Protein AF-0000000075644377 (afdb_homodimer)

Foldseek 3Di:
DPDDDPVNVVVVVVVV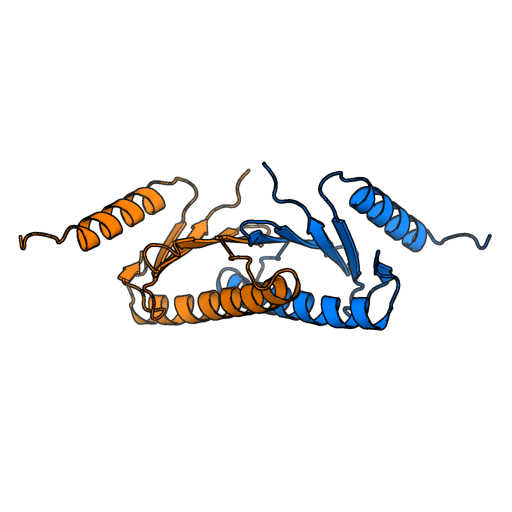VQVPPPFFDWKFKAALVLQTPDIPDPDRVVNSVVSVVVVVVVVVVLVVVCVVPVVDDDAKDWDDDPFKIWIWGADVVRSMIMITIGGDDD/DPDDDPVNVVVVVVVVVQVPPPFFDWKFKAALVLQTPDIPDPDRVVNSVVSVVVVVVVVVVLVVVCVVPVVDDDAKDWDDDPFKIWIWGADVVRSMIMITIGGDDD

Radius of gyration: 18.96 Å; Cα contacts (8 Å, |Δi|>4): 376; chains: 2; bounding box: 38×72×38 Å

Sequence (212 aa):
MEPRTYFQRYLDDCFEKICATKLVKEATILNRFGVPVRSTFSEESISVQNSGLYESLLDKARVILHRLDPDDEVLIVRVKTINNEAVIATDPENQLVFITVQQPEPMEPRTYFQRYLDDCFEKICATKLVKEATILNRFGVPVRSTFSEESISVQNSGLYESLLDKARVILHRLDPDDEVLIVRVKTINNEAVIATDPENQLVFITVQQPEP

pLDDT: mean 94.03, std 7.03, range [54.12, 98.62]

Organism: Culex quinquefasciatus (NCBI:txid7176)

Secondary structure (DSSP, 8-state):
-----HHHHHHHHHHHHHHHSTTEEEEEEE-TTS-EEEES-S-HHHHHHHHHHHHHHHHHHHHHHHHH-TT--EEEEEEEESS-EEEEEEETTTTEEEEEEEPPP-/-----HHHHHHHHHHHHHHHSTTEEEEEEE-TTS-EEEES-S-HHHHHHHHHHHHHHHHHHHHHHHHH-TT--EEEEEEEESS-EEEEEEETTTTEEEEEEEPPP-

Structure (mmCIF, N/CA/C/O backbone):
data_AF-0000000075644377-model_v1
#
loop_
_entity.id
_entity.type
_entity.pdbx_description
1 polymer 'Roadblock/LAMTOR2 domain-containing protein'
#
loop_
_atom_site.group_PDB
_atom_site.id
_atom_site.type_symbol
_atom_site.label_atom_id
_atom_site.label_alt_id
_atom_site.label_comp_id
_atom_site.label_asym_id
_atom_site.label_entity_id
_atom_site.label_seq_id
_atom_site.pdbx_PDB_ins_code
_atom_site.Cartn_x
_atom_site.Cartn_y
_atom_site.Cartn_z
_atom_site.occupancy
_atom_site.B_iso_or_equiv
_atom_site.auth_seq_id
_atom_site.auth_comp_id
_atom_site.auth_asym_id
_atom_site.auth_atom_id
_atom_site.pdbx_PDB_model_num
ATOM 1 N N . MET A 1 1 ? -0.181 -35.656 -20.359 1 54.41 1 MET A N 1
ATOM 2 C CA . MET A 1 1 ? -0.47 -34.312 -19.891 1 54.41 1 MET A CA 1
ATOM 3 C C . MET A 1 1 ? -1.881 -34.219 -19.312 1 54.41 1 MET A C 1
ATOM 5 O O . MET A 1 1 ? -2.852 -34.594 -19.984 1 54.41 1 MET A O 1
ATOM 9 N N . GLU A 1 2 ? -2.027 -34.375 -18.109 1 58.34 2 GLU A N 1
ATOM 10 C CA . GLU A 1 2 ? -3.373 -34.375 -17.531 1 58.34 2 GLU A CA 1
ATOM 11 C C . GLU A 1 2 ? -4.141 -33.125 -17.938 1 58.34 2 GLU A C 1
ATOM 13 O O . GLU A 1 2 ? -3.553 -32.062 -18.094 1 58.34 2 GLU A O 1
ATOM 18 N N . PRO A 1 3 ? -5.262 -33.344 -18.391 1 67.69 3 PRO A N 1
ATOM 19 C CA . PRO A 1 3 ? -6.094 -32.219 -18.828 1 67.69 3 PRO A CA 1
ATOM 20 C C . PRO A 1 3 ? -6.227 -31.125 -17.766 1 67.69 3 PRO A C 1
ATOM 22 O O . PRO A 1 3 ? -6.484 -31.422 -16.594 1 67.69 3 PRO A O 1
ATOM 25 N N . ARG A 1 4 ? -5.512 -30.016 -17.938 1 73.62 4 ARG A N 1
ATOM 26 C CA . ARG A 1 4 ? -5.621 -28.906 -16.984 1 73.62 4 ARG A CA 1
ATOM 27 C C . ARG A 1 4 ? -7.07 -28.453 -16.844 1 73.62 4 ARG A C 1
ATOM 29 O O . ARG A 1 4 ? -7.793 -28.344 -17.828 1 73.62 4 ARG A O 1
ATOM 36 N N . THR A 1 5 ? -7.516 -28.422 -15.695 1 89.62 5 THR A N 1
ATOM 37 C CA . THR A 1 5 ? -8.828 -27.828 -15.445 1 89.62 5 THR A CA 1
ATOM 38 C C . THR A 1 5 ? -8.852 -26.359 -15.875 1 89.62 5 THR A C 1
ATOM 40 O O . THR A 1 5 ? -7.801 -25.766 -16.094 1 89.62 5 THR A O 1
ATOM 43 N N . TYR A 1 6 ? -10.031 -25.953 -16.219 1 90.5 6 TYR A N 1
ATOM 44 C CA . TYR A 1 6 ? -10.219 -24.562 -16.594 1 90.5 6 TYR A CA 1
ATOM 45 C C . TYR A 1 6 ? -9.547 -23.625 -15.602 1 90.5 6 TYR A C 1
ATOM 47 O O . TYR A 1 6 ? -8.914 -22.641 -15.992 1 90.5 6 TYR A O 1
ATOM 55 N N . PHE A 1 7 ? -9.586 -23.984 -14.328 1 92.62 7 PHE A N 1
ATOM 56 C CA . PHE A 1 7 ? -9.023 -23.125 -13.281 1 92.62 7 PHE A CA 1
ATOM 57 C C . PHE A 1 7 ? -7.5 -23.156 -13.32 1 92.62 7 PHE A C 1
ATOM 59 O O . PHE A 1 7 ? -6.859 -22.109 -13.188 1 92.62 7 PHE A O 1
ATOM 66 N N . GLN A 1 8 ? -6.902 -24.281 -13.469 1 93.56 8 GLN A N 1
ATOM 67 C CA . GLN A 1 8 ? -5.449 -24.375 -13.586 1 93.56 8 GLN A CA 1
ATOM 68 C C . GLN A 1 8 ? -4.945 -23.578 -14.789 1 93.56 8 GLN A C 1
ATOM 70 O O . GLN A 1 8 ? -3.898 -22.938 -14.711 1 93.56 8 GLN A O 1
ATOM 75 N N . ARG A 1 9 ? -5.703 -23.703 -15.898 1 95 9 ARG A N 1
ATOM 76 C CA . ARG A 1 9 ? -5.332 -22.953 -17.094 1 95 9 ARG A CA 1
ATOM 77 C C . ARG A 1 9 ? -5.414 -21.453 -16.828 1 95 9 ARG A C 1
ATOM 79 O O . ARG A 1 9 ? -4.559 -20.688 -17.281 1 95 9 ARG A O 1
ATOM 86 N N . TYR A 1 10 ? -6.461 -21.062 -16.094 1 95 10 TYR A N 1
ATOM 87 C CA . TYR A 1 10 ? -6.605 -19.656 -15.719 1 95 10 TYR A CA 1
ATOM 88 C C . TYR A 1 10 ? -5.406 -19.188 -14.906 1 95 10 TYR A C 1
ATOM 90 O O . TYR A 1 10 ? -4.828 -18.125 -15.188 1 95 10 TYR A O 1
ATOM 98 N N . LEU A 1 11 ? -5 -19.922 -13.922 1 96.5 11 LEU A N 1
ATOM 99 C CA . LEU A 1 11 ? -3.852 -19.609 -13.078 1 96.5 11 LEU A CA 1
ATOM 100 C C . LEU A 1 11 ? -2.582 -19.469 -13.914 1 96.5 11 LEU A C 1
ATOM 102 O O . LEU A 1 11 ? -1.817 -18.516 -13.734 1 96.5 11 LEU A O 1
ATOM 106 N N . ASP A 1 12 ? -2.436 -20.453 -14.758 1 96.38 12 ASP A N 1
ATOM 107 C CA . ASP A 1 12 ? -1.252 -20.453 -15.609 1 96.38 12 ASP A CA 1
ATOM 108 C C . ASP A 1 12 ? -1.229 -19.219 -16.5 1 96.38 12 ASP A C 1
ATOM 110 O O . ASP A 1 12 ? -0.186 -18.578 -16.672 1 96.38 12 ASP A O 1
ATOM 114 N N . ASP A 1 13 ? -2.365 -18.938 -17.016 1 96.94 13 ASP A N 1
ATOM 115 C CA . ASP A 1 13 ? -2.459 -17.781 -17.891 1 96.94 13 ASP A CA 1
ATOM 116 C C . ASP A 1 13 ? -2.141 -16.5 -17.141 1 96.94 13 ASP A C 1
ATOM 118 O O . ASP A 1 13 ? -1.41 -15.633 -17.641 1 96.94 13 ASP A O 1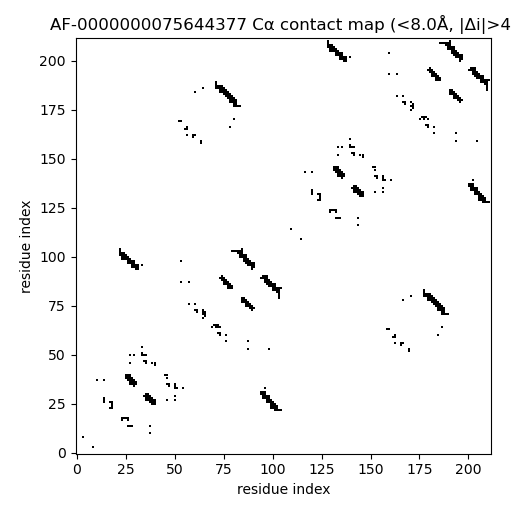
ATOM 122 N N . CYS A 1 14 ? -2.721 -16.328 -15.961 1 97.31 14 CYS A N 1
ATOM 123 C CA . CYS A 1 14 ? -2.447 -15.164 -15.125 1 97.31 14 CYS A CA 1
ATOM 124 C C . CYS A 1 14 ? -0.964 -15.07 -14.797 1 97.31 14 CYS A C 1
ATOM 126 O O . CYS A 1 14 ? -0.356 -14.008 -14.953 1 97.31 14 CYS A O 1
ATOM 128 N N . PHE A 1 15 ? -0.432 -16.156 -14.477 1 98.12 15 PHE A N 1
ATOM 129 C CA . PHE A 1 15 ? 0.964 -16.188 -14.062 1 98.12 15 PHE A CA 1
ATOM 130 C C . PHE A 1 15 ? 1.887 -15.852 -15.227 1 98.12 15 PHE A C 1
ATOM 132 O O . PHE A 1 15 ? 2.846 -15.094 -15.062 1 98.12 15 PHE A O 1
ATOM 139 N N . GLU A 1 16 ? 1.561 -16.406 -16.312 1 97.94 16 GLU A N 1
ATOM 140 C CA . GLU A 1 16 ? 2.361 -16.141 -17.516 1 97.94 16 GLU A CA 1
ATOM 141 C C . GLU A 1 16 ? 2.316 -14.664 -17.891 1 97.94 16 GLU A C 1
ATOM 143 O O . GLU A 1 16 ? 3.344 -14.07 -18.219 1 97.94 16 GLU A O 1
ATOM 148 N N . LYS A 1 17 ? 1.145 -14.141 -17.812 1 97.69 17 LYS A N 1
ATOM 149 C CA . LYS A 1 17 ? 0.974 -12.727 -18.125 1 97.69 17 LYS A CA 1
ATOM 150 C C . LYS A 1 17 ? 1.765 -11.852 -17.172 1 97.69 17 LYS A C 1
ATOM 152 O O . LYS A 1 17 ? 2.43 -10.898 -17.594 1 97.69 17 LYS A O 1
ATOM 157 N N . ILE A 1 18 ? 1.704 -12.109 -15.875 1 97.75 18 ILE A N 1
ATOM 158 C CA . ILE A 1 18 ? 2.414 -11.359 -14.844 1 97.75 18 ILE A CA 1
ATOM 159 C C . ILE A 1 18 ? 3.918 -11.438 -15.086 1 97.75 18 ILE A C 1
ATOM 161 O O . ILE A 1 18 ? 4.613 -10.422 -15.07 1 97.75 18 ILE A O 1
ATOM 165 N N . CYS A 1 19 ? 4.387 -12.625 -15.406 1 97.25 19 CYS A N 1
ATOM 166 C CA . CYS A 1 19 ? 5.816 -12.844 -15.594 1 97.25 19 CYS A CA 1
ATOM 167 C C . CYS A 1 19 ? 6.301 -12.227 -16.891 1 97.25 19 CYS A C 1
ATOM 169 O O . CYS A 1 19 ? 7.484 -11.914 -17.047 1 97.25 19 CYS A O 1
ATOM 171 N N . ALA A 1 20 ? 5.41 -12.016 -17.812 1 97.19 20 ALA A N 1
ATOM 172 C CA . ALA A 1 20 ? 5.777 -11.422 -19.094 1 97.19 20 ALA A CA 1
ATOM 173 C C . ALA A 1 20 ? 5.941 -9.914 -18.984 1 97.19 20 ALA A C 1
ATOM 175 O O . ALA A 1 20 ? 6.527 -9.281 -19.859 1 97.19 20 ALA A O 1
ATOM 176 N N . THR A 1 21 ? 5.406 -9.352 -17.922 1 95.38 21 THR A N 1
ATOM 177 C CA . THR A 1 21 ? 5.535 -7.914 -17.703 1 95.38 21 THR A CA 1
ATOM 178 C C . THR A 1 21 ? 6.98 -7.547 -17.375 1 95.38 21 THR A C 1
ATOM 180 O O . THR A 1 21 ? 7.547 -8.039 -16.391 1 95.38 21 THR A O 1
ATOM 183 N N . LYS A 1 22 ? 7.578 -6.629 -18.141 1 94.44 22 LYS A N 1
ATOM 184 C CA . LYS A 1 22 ? 9.008 -6.359 -18.156 1 94.44 22 LYS A CA 1
ATOM 185 C C . LYS A 1 22 ? 9.5 -5.887 -16.797 1 94.44 22 LYS A C 1
ATOM 187 O O . LYS A 1 22 ? 10.602 -6.246 -16.359 1 94.44 22 LYS A O 1
ATOM 192 N N . LEU A 1 23 ? 8.773 -5.211 -16.094 1 95.94 23 LEU A N 1
ATOM 193 C CA . LEU A 1 23 ? 9.242 -4.602 -14.852 1 95.94 23 LEU A CA 1
ATOM 194 C C . LEU A 1 23 ? 9.164 -5.598 -13.695 1 95.94 23 LEU A C 1
ATOM 196 O O . LEU A 1 23 ? 9.742 -5.363 -12.633 1 95.94 23 LEU A O 1
ATOM 200 N N . VAL A 1 24 ? 8.562 -6.746 -13.922 1 97.56 24 VAL A N 1
ATOM 201 C CA . VAL A 1 24 ? 8.32 -7.684 -12.828 1 97.56 24 VAL A CA 1
ATOM 202 C C . VAL A 1 24 ? 9.555 -8.562 -12.625 1 97.56 24 VAL A C 1
ATOM 204 O O . VAL A 1 24 ? 10.039 -9.188 -13.562 1 97.56 24 VAL A O 1
ATOM 207 N N . LYS A 1 25 ? 10.031 -8.602 -11.438 1 95.88 25 LYS A N 1
ATOM 208 C CA . LYS A 1 25 ? 11.18 -9.414 -11.055 1 95.88 25 LYS A CA 1
ATOM 209 C C . LYS A 1 25 ? 10.75 -10.703 -10.375 1 95.88 25 LYS A C 1
ATOM 211 O O . LYS A 1 25 ? 11.383 -11.75 -10.547 1 95.88 25 LYS A O 1
ATOM 216 N N . GLU A 1 26 ? 9.812 -10.641 -9.516 1 96.38 26 GLU A N 1
ATOM 217 C CA . GLU A 1 26 ? 9.273 -11.758 -8.742 1 96.38 26 GLU A CA 1
ATOM 218 C C . GLU A 1 26 ? 7.75 -11.742 -8.75 1 96.38 26 GLU A C 1
ATOM 220 O O . GLU A 1 26 ? 7.129 -10.68 -8.703 1 96.38 26 GLU A O 1
ATOM 225 N N . ALA A 1 27 ? 7.211 -12.953 -8.781 1 98 27 ALA A N 1
ATOM 226 C CA . ALA A 1 27 ? 5.754 -13.055 -8.797 1 98 27 ALA A CA 1
ATOM 227 C C . ALA A 1 27 ? 5.281 -14.273 -8 1 98 27 ALA A C 1
ATOM 229 O O . ALA A 1 27 ? 5.914 -15.328 -8.031 1 98 27 ALA A O 1
ATOM 230 N N . THR A 1 28 ? 4.211 -14.109 -7.324 1 98.12 28 THR A N 1
ATOM 231 C CA . THR A 1 28 ? 3.545 -15.18 -6.594 1 98.12 28 THR A CA 1
ATOM 232 C C . THR A 1 28 ? 2.027 -15.023 -6.668 1 98.12 28 THR A C 1
ATOM 234 O O . THR A 1 28 ? 1.509 -13.914 -6.574 1 98.12 28 THR A O 1
ATOM 237 N N . ILE A 1 29 ? 1.367 -16.109 -6.887 1 98.56 29 ILE A N 1
ATOM 238 C CA . ILE A 1 29 ? -0.088 -16.125 -6.785 1 98.56 29 ILE A CA 1
ATOM 239 C C . ILE A 1 29 ? -0.505 -16.922 -5.543 1 98.56 29 ILE A C 1
ATOM 241 O O . ILE A 1 29 ? -0.041 -18.031 -5.324 1 98.56 29 ILE A O 1
ATOM 245 N N . LEU A 1 30 ? -1.367 -16.312 -4.758 1 98.31 30 LEU A N 1
ATOM 246 C CA . LEU A 1 30 ? -1.902 -16.953 -3.568 1 98.31 30 LEU A CA 1
ATOM 247 C C . LEU A 1 30 ? -3.355 -17.359 -3.781 1 98.31 30 LEU A C 1
ATOM 249 O O . LEU A 1 30 ? -4.133 -16.625 -4.387 1 98.31 30 LEU A O 1
ATOM 253 N N . ASN A 1 31 ? -3.691 -18.516 -3.143 1 96.75 31 ASN A N 1
ATOM 254 C CA . ASN A 1 31 ? -5.094 -18.906 -3.135 1 96.75 31 ASN A CA 1
ATOM 255 C C . ASN A 1 31 ? -5.848 -18.281 -1.964 1 96.75 31 ASN A C 1
ATOM 257 O O . ASN A 1 31 ? -5.297 -17.453 -1.239 1 96.75 31 ASN A O 1
ATOM 261 N N . ARG A 1 32 ? -7.066 -18.672 -1.865 1 93.25 32 ARG A N 1
ATOM 262 C CA . ARG A 1 32 ? -7.961 -18.078 -0.884 1 93.25 32 ARG A CA 1
ATOM 263 C C . ARG A 1 32 ? -7.453 -18.297 0.536 1 93.25 32 ARG A C 1
ATOM 265 O O . ARG A 1 32 ? -7.855 -17.594 1.465 1 93.25 32 ARG A O 1
ATOM 272 N N . PHE A 1 33 ? -6.57 -19.297 0.681 1 92.81 33 PHE A N 1
ATOM 273 C CA . PHE A 1 33 ? -6.062 -19.625 2.006 1 92.81 33 PHE A CA 1
ATOM 274 C C . PHE A 1 33 ? -4.727 -18.938 2.264 1 92.81 33 PHE A C 1
ATOM 276 O O . PHE A 1 33 ? -4.109 -1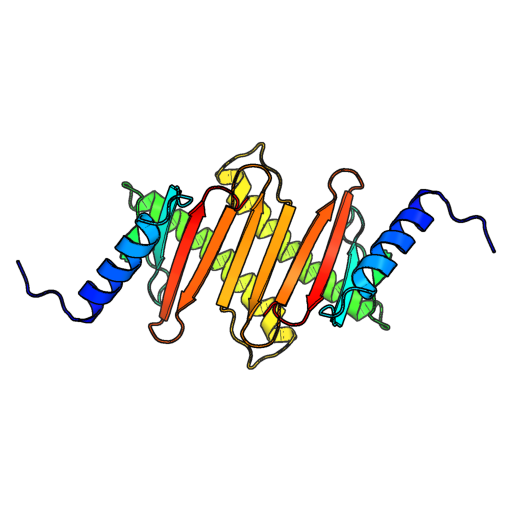9.141 3.312 1 92.81 33 PHE A O 1
ATOM 283 N N . GLY A 1 34 ? -4.273 -18.203 1.291 1 94.62 34 GLY A N 1
ATOM 284 C CA . GLY A 1 34 ? -2.998 -17.516 1.439 1 94.62 34 GLY A CA 1
ATOM 285 C C . GLY A 1 34 ? -1.807 -18.391 1.122 1 94.62 34 GLY A C 1
ATOM 286 O O . GLY A 1 34 ? -0.68 -18.094 1.519 1 94.62 34 GLY A O 1
ATOM 287 N N . VAL A 1 35 ? -2.105 -19.453 0.498 1 96 35 VAL A N 1
ATOM 288 C CA . VAL A 1 35 ? -1.049 -20.391 0.137 1 96 35 VAL A CA 1
ATOM 289 C C . VAL A 1 35 ? -0.587 -20.125 -1.294 1 96 35 VAL A C 1
ATOM 291 O O . VAL A 1 35 ? -1.408 -20 -2.207 1 96 35 VAL A O 1
ATOM 294 N N . PRO A 1 36 ? 0.719 -20.125 -1.517 1 97.44 36 PRO A N 1
ATOM 295 C CA . PRO A 1 36 ? 1.206 -19.938 -2.885 1 97.44 36 PRO A CA 1
ATOM 296 C C . PRO A 1 36 ? 0.836 -21.094 -3.811 1 97.44 36 PRO A C 1
ATOM 298 O O . PRO A 1 36 ? 1.041 -22.266 -3.459 1 97.44 36 PRO A O 1
ATOM 301 N N . VAL A 1 37 ? 0.358 -20.766 -5.004 1 96.88 37 VAL A N 1
ATOM 302 C CA . VAL A 1 37 ? -0.019 -21.781 -5.969 1 96.88 37 VAL A CA 1
ATOM 303 C C . VAL A 1 37 ? 0.84 -21.656 -7.227 1 96.88 37 VAL A C 1
ATOM 305 O O . VAL A 1 37 ? 0.943 -22.594 -8.016 1 96.88 37 VAL A O 1
ATOM 308 N N . ARG A 1 38 ? 1.32 -20.484 -7.449 1 97.06 38 ARG A N 1
ATOM 309 C CA . ARG A 1 38 ? 2.369 -20.188 -8.422 1 97.06 38 ARG A CA 1
ATOM 310 C C . ARG A 1 38 ? 3.41 -19.234 -7.844 1 97.06 38 ARG A C 1
ATOM 312 O O . ARG A 1 38 ? 3.068 -18.328 -7.094 1 97.06 38 ARG A O 1
ATOM 319 N N . SER A 1 39 ? 4.602 -19.453 -8.156 1 97.25 39 SER A N 1
ATOM 320 C CA . SER A 1 39 ? 5.648 -18.562 -7.652 1 97.25 39 SER A CA 1
ATOM 321 C C . SER A 1 39 ? 6.918 -18.672 -8.492 1 97.25 39 SER A C 1
ATOM 323 O O . SER A 1 39 ? 7.215 -19.75 -9.031 1 97.25 39 SER A O 1
ATOM 325 N N . THR A 1 40 ? 7.582 -17.578 -8.562 1 97.12 40 THR A N 1
ATOM 326 C CA . THR A 1 40 ? 8.867 -17.594 -9.25 1 97.12 40 THR A CA 1
ATOM 327 C C . THR A 1 40 ? 9.977 -18.078 -8.32 1 97.12 40 THR A C 1
ATOM 329 O O . THR A 1 40 ? 11.109 -18.281 -8.75 1 97.12 40 THR A O 1
ATOM 332 N N . PHE A 1 41 ? 9.633 -18.203 -7.047 1 94.06 41 PHE A N 1
ATOM 333 C CA . PHE A 1 41 ? 10.633 -18.672 -6.098 1 94.06 41 PHE A CA 1
ATOM 334 C C . PHE A 1 41 ? 10.859 -20.172 -6.25 1 94.06 41 PHE A C 1
ATOM 336 O O . PHE A 1 41 ? 9.906 -20.938 -6.406 1 94.06 41 PHE A O 1
ATOM 343 N N . SER A 1 42 ? 12.094 -20.562 -6.234 1 92.5 42 SER A N 1
ATOM 344 C CA . SER A 1 42 ? 12.438 -21.969 -6.32 1 92.5 42 SER A CA 1
ATOM 345 C C . SER A 1 42 ? 12.172 -22.688 -5.004 1 92.5 42 SER A C 1
ATOM 347 O O . SER A 1 42 ? 11.688 -23.828 -4.992 1 92.5 42 SER A O 1
ATOM 349 N N . GLU A 1 43 ? 12.453 -22 -3.91 1 93.62 43 GLU A N 1
ATOM 350 C CA . GLU A 1 43 ? 12.266 -22.578 -2.584 1 93.62 43 GLU A CA 1
ATOM 351 C C . GLU A 1 43 ? 10.867 -22.266 -2.041 1 93.62 43 GLU A C 1
ATOM 353 O O . GLU A 1 43 ? 10.516 -21.109 -1.831 1 93.62 43 GLU A O 1
ATOM 358 N N . GLU A 1 44 ? 10.188 -23.344 -1.734 1 92.69 44 GLU A N 1
ATOM 359 C CA . GLU A 1 44 ? 8.82 -23.219 -1.244 1 92.69 44 GLU A CA 1
ATOM 360 C C . GLU A 1 44 ? 8.766 -22.453 0.078 1 92.69 44 GLU A C 1
ATOM 362 O O . GLU A 1 44 ? 7.844 -21.688 0.319 1 92.69 44 GLU A O 1
ATOM 367 N N . SER A 1 45 ? 9.711 -22.656 0.853 1 94.25 45 SER A N 1
ATOM 368 C CA . SER A 1 45 ? 9.742 -22.016 2.166 1 94.25 45 SER A CA 1
ATOM 369 C C . SER A 1 45 ? 9.82 -20.5 2.041 1 94.25 45 SER A C 1
ATOM 371 O O . SER A 1 45 ? 9.18 -19.781 2.812 1 94.25 45 SER A O 1
ATOM 373 N N . ILE A 1 46 ? 10.539 -20.016 1.004 1 92.12 46 ILE A N 1
ATOM 374 C CA . ILE A 1 46 ? 10.656 -18.578 0.77 1 92.12 46 ILE A CA 1
ATOM 375 C C . ILE A 1 46 ? 9.328 -18.016 0.262 1 92.12 46 ILE A C 1
ATOM 377 O O . ILE A 1 46 ? 8.875 -16.969 0.724 1 92.12 46 ILE A O 1
ATOM 381 N N . SER A 1 47 ? 8.711 -18.766 -0.595 1 94.75 47 SER A N 1
ATOM 382 C CA . SER A 1 47 ? 7.414 -18.375 -1.138 1 94.75 47 SER A CA 1
ATOM 383 C C . SER A 1 47 ? 6.367 -18.25 -0.037 1 94.75 47 SER A C 1
ATOM 385 O O . SER A 1 47 ? 5.621 -17.266 0.011 1 94.75 47 SER A O 1
ATOM 387 N N . VAL A 1 48 ? 6.406 -19.188 0.918 1 94.88 48 VAL A N 1
ATOM 388 C CA . VAL A 1 48 ? 5.434 -19.219 2.004 1 94.88 48 VAL A CA 1
ATOM 389 C C . VAL A 1 48 ? 5.703 -18.078 2.977 1 94.88 48 VAL A C 1
ATOM 391 O O . VAL A 1 48 ? 4.781 -17.375 3.391 1 94.88 48 VAL A O 1
ATOM 394 N N . GLN A 1 49 ? 6.902 -17.891 3.254 1 93.06 49 GLN A N 1
ATOM 395 C CA . GLN A 1 49 ? 7.273 -16.828 4.184 1 93.06 49 GLN A CA 1
ATOM 396 C C . GLN A 1 49 ? 6.934 -15.461 3.613 1 93.06 49 GLN A C 1
ATOM 398 O O 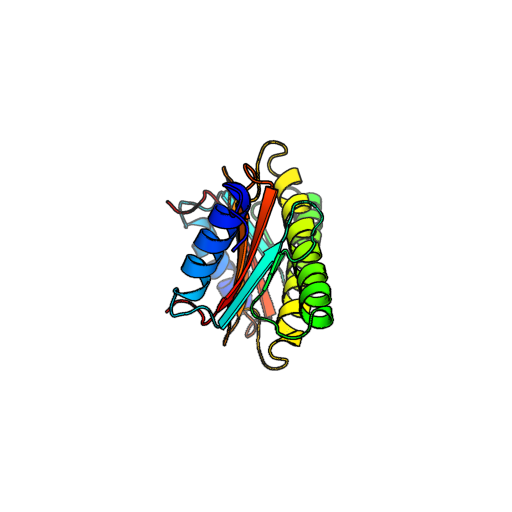. GLN A 1 49 ? 6.328 -14.633 4.297 1 93.06 49 GLN A O 1
ATOM 403 N N . ASN A 1 50 ? 7.289 -15.227 2.35 1 93.19 50 ASN A N 1
ATOM 404 C CA . ASN A 1 50 ? 6.992 -13.953 1.697 1 93.19 50 ASN A CA 1
ATOM 405 C C . ASN A 1 50 ? 5.492 -13.695 1.641 1 93.19 50 ASN A C 1
ATOM 407 O O . ASN A 1 50 ? 5.039 -12.586 1.945 1 93.19 50 ASN A O 1
ATOM 411 N N . SER A 1 51 ? 4.82 -14.75 1.355 1 95.44 51 SER A N 1
ATOM 412 C CA . SER A 1 51 ? 3.371 -14.617 1.233 1 95.44 51 SER A CA 1
ATOM 413 C C . SER A 1 51 ? 2.744 -14.18 2.553 1 95.44 51 SER A C 1
ATOM 415 O O . SER A 1 51 ? 1.808 -13.375 2.564 1 95.44 51 SER A O 1
ATOM 417 N N . GLY A 1 52 ? 3.244 -14.711 3.619 1 95.81 52 GLY A N 1
ATOM 418 C CA . GLY A 1 52 ? 2.729 -14.32 4.926 1 95.81 52 GLY A CA 1
ATOM 419 C C . GLY A 1 52 ? 2.889 -12.844 5.215 1 95.81 52 GLY A C 1
ATOM 420 O O . GLY A 1 52 ? 1.982 -12.211 5.766 1 95.81 52 GLY A O 1
ATOM 421 N N . LEU A 1 53 ? 3.994 -12.344 4.844 1 94.75 53 LEU A N 1
ATOM 422 C CA . LEU A 1 53 ? 4.281 -10.938 5.078 1 94.75 53 LEU A CA 1
ATOM 423 C C . LEU A 1 53 ? 3.352 -10.047 4.258 1 94.75 53 LEU A C 1
ATOM 425 O O . LEU A 1 53 ? 2.76 -9.102 4.785 1 94.75 53 LEU A O 1
ATOM 429 N N . TYR A 1 54 ? 3.127 -10.391 3.021 1 96.44 54 TYR A N 1
ATOM 430 C CA . TYR A 1 54 ? 2.295 -9.586 2.137 1 96.44 54 TYR A CA 1
ATOM 431 C C . TYR A 1 54 ? 0.822 -9.711 2.504 1 96.44 54 TYR A C 1
ATOM 433 O O . TYR A 1 54 ? 0.058 -8.75 2.383 1 96.44 54 TYR A O 1
ATOM 441 N N . GLU A 1 55 ? 0.487 -10.945 2.975 1 96.25 55 GLU A N 1
ATOM 442 C CA . GLU A 1 55 ? -0.875 -11.125 3.469 1 96.25 55 GLU A CA 1
ATOM 443 C C . GLU A 1 55 ? -1.141 -10.242 4.688 1 96.25 55 GLU A C 1
ATOM 445 O O . GLU A 1 55 ? -2.227 -9.68 4.824 1 96.25 55 GLU A O 1
ATOM 450 N N . SER A 1 56 ? -0.194 -10.211 5.527 1 95.94 56 SER A N 1
ATOM 451 C CA . SER A 1 56 ? -0.327 -9.367 6.711 1 95.94 56 SER A CA 1
ATOM 452 C C . SER A 1 56 ? -0.494 -7.898 6.328 1 95.94 56 SER A C 1
ATOM 454 O O . SER A 1 56 ? -1.309 -7.184 6.918 1 95.94 56 SER A O 1
ATOM 456 N N . LEU A 1 57 ? 0.246 -7.422 5.391 1 97.44 57 LEU A N 1
ATOM 457 C CA . LEU A 1 57 ? 0.121 -6.059 4.879 1 97.44 57 LEU A CA 1
ATOM 458 C C . LEU A 1 57 ? -1.269 -5.824 4.297 1 97.44 57 LEU A C 1
ATOM 460 O O . LEU A 1 57 ? -1.903 -4.809 4.59 1 97.44 57 LEU A O 1
ATOM 464 N N . LEU A 1 58 ? -1.714 -6.754 3.48 1 97.25 58 LEU A N 1
ATOM 465 C CA . LEU A 1 58 ? -3.035 -6.66 2.871 1 97.25 58 LEU A CA 1
ATOM 466 C C . LEU A 1 58 ? -4.125 -6.609 3.938 1 97.25 58 LEU A C 1
ATOM 468 O O . LEU A 1 58 ? -5.082 -5.844 3.82 1 97.25 58 LEU A O 1
ATOM 472 N N . ASP A 1 59 ? -3.934 -7.434 4.969 1 95.62 59 ASP A N 1
ATOM 473 C CA . ASP A 1 59 ? -4.891 -7.449 6.07 1 95.62 59 ASP A CA 1
ATOM 474 C C . ASP A 1 59 ? -4.977 -6.078 6.738 1 95.62 59 ASP A C 1
ATOM 476 O O . ASP A 1 59 ? -6.07 -5.605 7.062 1 95.62 59 ASP A O 1
ATOM 480 N N . LYS A 1 60 ? -3.885 -5.461 6.961 1 96.12 60 LYS A N 1
ATOM 481 C CA . LYS A 1 60 ? -3.877 -4.129 7.555 1 96.12 60 LYS A CA 1
ATOM 482 C C . LYS A 1 60 ? -4.578 -3.119 6.652 1 96.12 60 LYS A C 1
ATOM 484 O O . LYS A 1 60 ? -5.34 -2.273 7.129 1 96.12 60 LYS A O 1
ATOM 489 N N . ALA A 1 61 ? -4.289 -3.16 5.348 1 97.62 61 ALA A N 1
ATOM 490 C CA . ALA A 1 61 ? -4.961 -2.283 4.395 1 97.62 61 ALA A CA 1
ATOM 491 C C . ALA A 1 61 ? -6.473 -2.469 4.445 1 97.62 61 ALA A C 1
ATOM 493 O O . ALA A 1 61 ? -7.227 -1.492 4.426 1 97.62 61 ALA A O 1
ATOM 494 N N . ARG A 1 62 ? -6.875 -3.717 4.547 1 95.31 62 ARG A N 1
ATOM 495 C CA . ARG A 1 62 ? -8.297 -4.027 4.598 1 95.31 62 ARG A CA 1
ATOM 496 C C . ARG A 1 62 ? -8.953 -3.416 5.832 1 95.31 62 ARG A C 1
ATOM 498 O O . ARG A 1 62 ? -10.047 -2.861 5.75 1 95.31 62 ARG A O 1
ATOM 505 N N . VAL A 1 63 ? -8.297 -3.514 6.93 1 94.44 63 VAL A N 1
ATOM 506 C CA . VAL A 1 63 ? -8.828 -2.98 8.18 1 94.44 63 VAL A CA 1
ATOM 507 C C . VAL A 1 63 ? -9.016 -1.47 8.055 1 94.44 63 VAL A C 1
ATOM 509 O O . VAL A 1 63 ? -10.055 -0.937 8.453 1 94.44 63 VAL A O 1
ATOM 512 N N . ILE A 1 64 ? -8.086 -0.767 7.5 1 93.69 64 ILE A N 1
ATOM 513 C CA . ILE A 1 64 ? -8.117 0.686 7.371 1 93.69 64 ILE A CA 1
ATOM 514 C C . ILE A 1 64 ? -9.266 1.1 6.449 1 93.69 64 ILE A C 1
ATOM 516 O O . ILE A 1 64 ? -10.078 1.954 6.805 1 93.69 64 ILE A O 1
ATOM 520 N N . LEU A 1 65 ? -9.406 0.464 5.367 1 89.94 65 LEU A N 1
ATOM 521 C CA . LEU A 1 65 ? -10.359 0.9 4.352 1 89.94 65 LEU A CA 1
ATOM 522 C C . LEU A 1 65 ? -11.773 0.447 4.699 1 89.94 65 LEU A C 1
ATOM 524 O O . LEU A 1 65 ? -12.75 1.058 4.262 1 89.94 65 LEU A O 1
ATOM 528 N N . HIS A 1 66 ? -11.773 -0.652 5.453 1 90.12 66 HIS A N 1
ATOM 529 C CA . HIS A 1 66 ? -13.07 -1.078 5.961 1 90.12 66 HIS A CA 1
ATOM 530 C C . HIS A 1 66 ? -13.672 -0.026 6.891 1 90.12 66 HIS A C 1
ATOM 532 O O . HIS A 1 66 ? -14.891 0.165 6.914 1 90.12 66 HIS A O 1
ATOM 538 N N . ARG A 1 67 ? -12.844 0.648 7.598 1 88.38 67 ARG A N 1
ATOM 539 C CA . ARG A 1 67 ? -13.305 1.722 8.469 1 88.38 67 ARG A CA 1
ATOM 540 C C . ARG A 1 67 ? -13.859 2.889 7.66 1 88.38 67 ARG A C 1
ATOM 542 O O . ARG A 1 67 ? -14.758 3.596 8.117 1 88.38 67 ARG A O 1
ATOM 549 N N . LEU A 1 68 ? -13.32 3.082 6.48 1 84.5 68 LEU A N 1
ATOM 550 C CA . LEU A 1 68 ? -13.758 4.168 5.613 1 84.5 68 LEU A CA 1
ATOM 551 C C . LEU A 1 68 ? -15.078 3.816 4.926 1 84.5 68 LEU A C 1
ATOM 553 O O . LEU A 1 68 ? -15.961 4.668 4.797 1 84.5 68 LEU A O 1
ATOM 557 N N . ASP A 1 69 ? -15.164 2.58 4.5 1 91.31 69 ASP A N 1
ATOM 558 C CA . ASP A 1 69 ? -16.312 2.064 3.746 1 91.31 69 ASP A CA 1
ATOM 559 C C . ASP A 1 69 ? -16.406 0.545 3.871 1 91.31 69 ASP A C 1
ATOM 561 O O . ASP A 1 69 ? -15.734 -0.188 3.141 1 91.31 69 ASP A O 1
ATOM 565 N N . PRO A 1 70 ? -17.266 0.106 4.805 1 92.69 70 PRO A N 1
ATOM 566 C CA . PRO A 1 70 ? -17.344 -1.331 5.082 1 92.69 70 PRO A CA 1
ATOM 567 C C . PRO A 1 70 ? -17.719 -2.152 3.855 1 92.69 70 PRO A C 1
ATOM 569 O O . PRO A 1 70 ? -17.5 -3.365 3.824 1 92.69 70 PRO A O 1
ATOM 572 N N . ASP A 1 71 ? -18.312 -1.538 2.85 1 93.31 71 ASP A N 1
ATOM 573 C CA . ASP A 1 71 ? -18.734 -2.264 1.652 1 93.31 71 ASP A CA 1
ATOM 574 C C . ASP A 1 71 ? -17.656 -2.203 0.571 1 93.31 71 ASP A C 1
ATOM 576 O O . ASP A 1 71 ? -17.812 -2.783 -0.505 1 93.31 71 ASP A O 1
ATOM 580 N N . ASP A 1 72 ? -16.625 -1.554 0.846 1 92.69 72 ASP A N 1
ATOM 581 C CA . ASP A 1 72 ? -15.555 -1.345 -0.131 1 92.69 72 ASP A CA 1
ATOM 582 C C . ASP A 1 72 ? -14.594 -2.529 -0.157 1 92.69 72 ASP A C 1
ATOM 584 O O . ASP A 1 72 ? -14.516 -3.297 0.806 1 92.69 72 ASP A O 1
ATOM 588 N N . GLU A 1 73 ? -13.961 -2.809 -1.26 1 94.38 73 GLU A N 1
ATOM 589 C CA . GLU A 1 73 ? -13.023 -3.912 -1.437 1 94.38 73 GLU A CA 1
ATOM 590 C C . GLU A 1 73 ? -11.664 -3.408 -1.918 1 94.38 73 GLU A C 1
ATOM 592 O O . GLU A 1 73 ? -11.586 -2.602 -2.848 1 94.38 73 GLU A O 1
ATOM 597 N N . VAL A 1 74 ? -10.68 -3.945 -1.209 1 96.69 74 VAL A N 1
ATOM 598 C CA . VAL A 1 74 ? -9.336 -3.576 -1.643 1 96.69 74 VAL A CA 1
ATOM 599 C C . VAL A 1 74 ? -9.016 -4.258 -2.971 1 96.69 74 VAL A C 1
ATOM 601 O O . VAL A 1 74 ? -9.172 -5.473 -3.105 1 96.69 74 VAL A O 1
ATOM 604 N N . LEU A 1 75 ? -8.539 -3.457 -3.941 1 97.12 75 LEU A N 1
ATOM 605 C CA . LEU A 1 75 ? -8.203 -3.99 -5.258 1 97.12 75 LEU A CA 1
ATOM 606 C C . LEU A 1 75 ? -6.691 -4.109 -5.422 1 97.12 75 LEU A C 1
ATOM 608 O O . LEU A 1 75 ? -6.191 -5.141 -5.883 1 97.12 75 LEU A O 1
ATOM 612 N N . ILE A 1 76 ? -6.027 -3.133 -4.984 1 98.12 76 ILE A N 1
ATOM 613 C CA . ILE A 1 76 ? -4.59 -3.121 -5.234 1 98.12 76 ILE A CA 1
ATOM 614 C C . ILE A 1 76 ? -3.879 -2.35 -4.125 1 98.12 76 ILE A C 1
ATOM 616 O O . ILE A 1 76 ? -4.375 -1.32 -3.658 1 98.12 76 ILE A O 1
ATOM 620 N N . VAL A 1 77 ? -2.789 -2.881 -3.631 1 98.19 77 VAL A N 1
ATOM 621 C CA . VAL A 1 77 ? -1.844 -2.184 -2.766 1 98.19 77 VAL A CA 1
ATOM 622 C C . VAL A 1 77 ? -0.494 -2.061 -3.469 1 98.19 77 VAL A C 1
ATOM 624 O O . VAL A 1 77 ? 0.064 -3.057 -3.936 1 98.19 77 VAL A O 1
ATOM 627 N N . ARG A 1 78 ? -0.004 -0.878 -3.588 1 97.69 78 ARG A N 1
ATOM 628 C CA . ARG A 1 78 ? 1.312 -0.641 -4.176 1 97.69 78 ARG A CA 1
ATOM 629 C C . ARG A 1 78 ? 2.248 0.019 -3.168 1 97.69 78 ARG A C 1
ATOM 631 O O . ARG A 1 78 ? 1.866 0.977 -2.492 1 97.69 78 ARG A O 1
ATOM 638 N N . VAL A 1 79 ? 3.387 -0.521 -3.041 1 98 79 VAL A N 1
ATOM 639 C CA . VAL A 1 79 ? 4.438 0.044 -2.201 1 98 79 VAL A CA 1
ATOM 640 C C . VAL A 1 79 ? 5.664 0.36 -3.055 1 98 79 VAL A C 1
ATOM 642 O O . VAL A 1 79 ? 6.328 -0.549 -3.561 1 98 79 VAL A O 1
ATOM 645 N N . LYS A 1 80 ? 5.941 1.64 -3.162 1 97.12 80 LYS A N 1
ATOM 646 C CA . LYS A 1 80 ? 7.078 2.076 -3.963 1 97.12 80 LYS A CA 1
ATOM 647 C C . LYS A 1 80 ? 8.234 2.529 -3.076 1 97.12 80 LYS A C 1
ATOM 649 O O . LYS A 1 80 ? 8.039 3.314 -2.146 1 97.12 80 LYS A O 1
ATOM 654 N N . THR A 1 81 ? 9.344 2.027 -3.262 1 96.06 81 THR A N 1
ATOM 655 C CA . THR A 1 81 ? 10.594 2.471 -2.652 1 96.06 81 THR A CA 1
ATOM 656 C C . THR A 1 81 ? 11.5 3.133 -3.689 1 96.06 81 THR A C 1
ATOM 658 O O . THR A 1 81 ? 11.086 3.342 -4.832 1 96.06 81 THR A O 1
ATOM 661 N N . ILE A 1 82 ? 12.688 3.51 -3.352 1 93.88 82 ILE A N 1
ATOM 662 C CA . ILE A 1 82 ? 13.648 4.145 -4.25 1 93.88 82 ILE A CA 1
ATOM 663 C C . ILE A 1 82 ? 14.031 3.172 -5.359 1 93.88 82 ILE A C 1
ATOM 665 O O . ILE A 1 82 ? 14.078 3.549 -6.535 1 93.88 82 ILE A O 1
ATOM 669 N N . ASN A 1 83 ? 14.125 1.873 -5.086 1 94.38 83 ASN A N 1
ATOM 670 C CA . ASN A 1 83 ? 14.727 0.934 -6.023 1 94.38 83 ASN A CA 1
ATOM 671 C C . ASN A 1 83 ? 13.734 -0.134 -6.469 1 94.38 83 ASN A C 1
ATOM 673 O O . ASN A 1 83 ? 13.961 -0.821 -7.465 1 94.38 83 ASN A O 1
ATOM 677 N N . ASN A 1 84 ? 12.648 -0.242 -5.789 1 95.44 84 ASN A N 1
ATOM 678 C CA . ASN A 1 84 ? 11.719 -1.34 -6.039 1 95.44 84 ASN A CA 1
ATOM 679 C C . ASN A 1 84 ? 10.266 -0.896 -5.875 1 95.44 84 ASN A C 1
ATOM 681 O O . ASN A 1 84 ? 10 0.203 -5.387 1 95.44 84 ASN A O 1
ATOM 685 N N . GLU A 1 85 ? 9.461 -1.749 -6.312 1 96.69 85 GLU A N 1
ATOM 686 C CA . GLU A 1 85 ? 8.031 -1.629 -6.055 1 96.69 85 GLU A CA 1
ATOM 687 C C . GLU A 1 85 ? 7.398 -2.994 -5.805 1 96.69 85 GLU A C 1
ATOM 689 O O . GLU A 1 85 ? 7.676 -3.955 -6.523 1 96.69 85 GLU A O 1
ATOM 694 N N . ALA A 1 86 ? 6.605 -3.109 -4.801 1 97.31 86 ALA A N 1
ATOM 695 C CA . ALA A 1 86 ? 5.758 -4.277 -4.582 1 97.31 86 ALA A CA 1
ATOM 696 C C . ALA A 1 86 ? 4.305 -3.973 -4.934 1 97.31 86 ALA A C 1
ATOM 698 O O . ALA A 1 86 ? 3.793 -2.9 -4.609 1 97.31 86 ALA A O 1
ATOM 699 N N . VAL A 1 87 ? 3.662 -4.898 -5.582 1 97.31 87 VAL A N 1
ATOM 700 C CA . VAL A 1 87 ? 2.26 -4.746 -5.957 1 97.31 87 VAL A CA 1
ATOM 701 C C . VAL A 1 87 ? 1.468 -5.969 -5.496 1 97.31 87 VAL A C 1
ATOM 703 O O . VAL A 1 87 ? 1.856 -7.105 -5.766 1 97.31 87 VAL A O 1
ATOM 706 N N . ILE A 1 88 ? 0.452 -5.707 -4.762 1 98.38 88 ILE A N 1
ATOM 707 C CA . ILE A 1 88 ? -0.508 -6.73 -4.363 1 98.38 88 ILE A CA 1
ATOM 708 C C . ILE A 1 88 ? -1.857 -6.457 -5.023 1 98.38 88 ILE A C 1
ATOM 710 O O . ILE A 1 88 ? -2.461 -5.406 -4.805 1 98.38 88 ILE A O 1
ATOM 714 N N . ALA A 1 89 ? -2.299 -7.344 -5.82 1 98.38 89 ALA A N 1
ATOM 715 C CA . ALA A 1 89 ? -3.6 -7.223 -6.477 1 98.38 89 ALA A CA 1
ATOM 716 C C . ALA A 1 89 ? -4.523 -8.367 -6.074 1 98.38 89 ALA A C 1
ATOM 718 O O . ALA A 1 89 ? -4.09 -9.516 -5.969 1 98.38 89 ALA A O 1
ATOM 719 N N . THR A 1 90 ? -5.742 -7.984 -5.934 1 98 90 THR A N 1
ATOM 720 C CA . THR A 1 90 ? -6.707 -9 -5.523 1 98 90 THR A CA 1
ATOM 721 C C . THR A 1 90 ? -7.652 -9.336 -6.672 1 98 90 THR A C 1
ATOM 723 O O . THR A 1 90 ? -7.922 -8.5 -7.531 1 98 90 THR A O 1
ATOM 726 N N . ASP A 1 91 ? -8.031 -10.523 -6.789 1 96.88 91 ASP A N 1
ATOM 727 C CA . ASP A 1 91 ? -9.109 -11.023 -7.633 1 96.88 91 ASP A CA 1
ATOM 728 C C . ASP A 1 91 ? -10.211 -11.664 -6.793 1 96.88 91 ASP A C 1
ATOM 730 O O . ASP A 1 91 ? -10.242 -12.891 -6.629 1 96.88 91 ASP A O 1
ATOM 734 N N . PRO A 1 92 ? -11.078 -10.828 -6.281 1 94.56 92 PRO A N 1
ATOM 735 C CA . PRO A 1 92 ? -12.102 -11.336 -5.359 1 94.56 92 PRO A CA 1
ATOM 736 C C . PRO A 1 92 ? -12.992 -12.398 -5.996 1 94.56 92 PRO A C 1
ATOM 738 O O . PRO A 1 92 ? -13.453 -13.312 -5.312 1 94.56 92 PRO A O 1
ATOM 741 N N . GLU A 1 93 ? -13.195 -12.328 -7.293 1 94.44 93 GLU A N 1
ATOM 742 C CA . GLU A 1 93 ? -14.062 -13.289 -7.973 1 94.44 93 GLU A CA 1
ATOM 743 C C . GLU A 1 93 ? -13.492 -14.703 -7.891 1 94.44 93 GLU A C 1
ATOM 745 O O . GLU A 1 93 ? -14.234 -15.672 -7.707 1 94.44 93 GLU A O 1
ATOM 750 N N . ASN A 1 94 ? -12.195 -14.805 -8.039 1 95.81 94 ASN A N 1
ATOM 751 C CA . ASN A 1 94 ? -11.555 -16.109 -8.016 1 95.81 94 ASN A CA 1
ATOM 752 C C . ASN A 1 94 ? -10.844 -16.359 -6.684 1 95.81 94 ASN A C 1
ATOM 754 O O . ASN A 1 94 ? -10.258 -17.438 -6.48 1 95.81 94 ASN A O 1
ATOM 758 N N . GLN A 1 95 ? -10.914 -15.422 -5.781 1 96.25 95 GLN A N 1
ATOM 759 C CA . GLN A 1 95 ? -10.32 -15.492 -4.449 1 96.25 95 GLN A CA 1
ATOM 760 C C . GLN A 1 95 ? -8.812 -15.703 -4.535 1 96.25 95 GLN A C 1
ATOM 762 O O . GLN A 1 95 ? -8.258 -16.562 -3.848 1 96.25 95 GLN A O 1
ATOM 767 N N . LEU A 1 96 ? -8.195 -14.906 -5.449 1 98.12 96 LEU A N 1
ATOM 768 C CA . LEU A 1 96 ? -6.746 -14.945 -5.641 1 98.12 96 LEU A CA 1
ATOM 769 C C . LEU A 1 96 ? -6.109 -13.617 -5.25 1 98.12 96 LEU A C 1
ATOM 771 O O . LEU A 1 96 ? -6.75 -12.57 -5.324 1 98.12 96 LEU A O 1
ATOM 775 N N . VAL A 1 97 ? -4.922 -13.781 -4.777 1 98.5 97 VAL A N 1
ATOM 776 C CA . VAL A 1 97 ? -4.066 -12.617 -4.551 1 98.5 97 VAL A CA 1
ATOM 777 C C . VAL A 1 97 ? -2.803 -12.734 -5.402 1 98.5 97 VAL A C 1
ATOM 779 O O . VAL A 1 97 ? -2.168 -13.789 -5.441 1 98.5 97 VAL A O 1
ATOM 782 N N . PHE A 1 98 ? -2.508 -11.68 -6.117 1 98.56 98 PHE A N 1
ATOM 783 C CA . PHE A 1 98 ? -1.303 -11.602 -6.934 1 98.56 98 PHE A CA 1
ATOM 784 C C . PHE A 1 98 ? -0.272 -10.68 -6.285 1 98.56 98 PHE A C 1
ATOM 786 O O . PHE A 1 98 ? -0.583 -9.547 -5.922 1 98.56 98 PHE A O 1
ATOM 793 N N . ILE A 1 99 ? 0.922 -11.188 -6.125 1 98.38 99 ILE A N 1
ATOM 794 C CA . ILE A 1 99 ? 1.989 -10.398 -5.52 1 98.38 99 ILE A CA 1
ATOM 795 C C . ILE A 1 99 ? 3.172 -10.305 -6.48 1 98.38 99 ILE A C 1
ATOM 797 O O . ILE A 1 99 ? 3.645 -11.328 -6.992 1 98.38 99 ILE A O 1
ATOM 801 N N . THR A 1 100 ? 3.617 -9.117 -6.715 1 97.56 100 THR A N 1
ATOM 802 C CA . THR A 1 100 ? 4.805 -8.945 -7.551 1 97.56 100 THR A CA 1
ATOM 803 C C . THR A 1 100 ? 5.785 -7.973 -6.906 1 97.56 100 THR A C 1
ATOM 805 O O . THR A 1 100 ? 5.379 -7.062 -6.184 1 97.56 100 THR A O 1
ATOM 808 N N . VAL A 1 101 ? 7 -8.25 -7.066 1 96.94 101 VAL A N 1
ATOM 809 C CA . VAL A 1 101 ? 8.07 -7.273 -6.879 1 96.94 101 VAL A CA 1
ATOM 810 C C . VAL A 1 101 ? 8.625 -6.848 -8.234 1 96.94 101 VAL A C 1
ATOM 812 O O . VAL A 1 101 ? 8.922 -7.691 -9.086 1 96.94 101 VAL A O 1
ATOM 815 N N . GLN A 1 102 ? 8.703 -5.562 -8.422 1 97.25 102 GLN A N 1
ATOM 816 C CA . GLN A 1 102 ? 9.062 -5.082 -9.75 1 97.25 102 GLN A CA 1
ATOM 817 C C . GLN A 1 102 ? 9.898 -3.807 -9.672 1 97.25 102 GLN A C 1
ATOM 819 O O . GLN A 1 102 ? 10.117 -3.271 -8.586 1 97.25 102 GLN A O 1
ATOM 824 N N . GLN A 1 103 ? 10.547 -3.516 -10.773 1 95.56 103 GLN A N 1
ATOM 825 C CA . GLN A 1 103 ? 11.133 -2.184 -10.891 1 95.56 103 GLN A CA 1
ATOM 826 C C . GLN A 1 103 ? 10.062 -1.102 -10.844 1 95.56 103 GLN A C 1
ATOM 828 O O . GLN A 1 103 ? 8.977 -1.271 -11.406 1 95.56 103 GLN A O 1
ATOM 833 N N . PRO A 1 104 ? 10.453 -0.065 -10.055 1 92.81 104 PRO A N 1
ATOM 834 C CA . PRO A 1 104 ? 9.438 0.993 -10.016 1 92.81 104 PRO A CA 1
ATOM 835 C C . PRO A 1 104 ? 9.094 1.524 -11.406 1 92.81 104 PRO A C 1
ATOM 837 O O . PRO A 1 104 ? 9.969 1.622 -12.266 1 92.81 104 PRO A O 1
ATOM 840 N N . GLU A 1 105 ? 7.746 1.785 -11.547 1 84.44 105 GLU A N 1
ATOM 841 C CA . GLU A 1 105 ? 7.312 2.371 -12.812 1 84.44 105 GLU A CA 1
ATOM 842 C C . GLU A 1 105 ? 7.969 3.73 -13.047 1 84.44 105 GLU A C 1
ATOM 844 O O . GLU A 1 105 ? 8.156 4.504 -12.102 1 84.44 105 GLU A O 1
ATOM 849 N N . PRO A 1 106 ? 8.461 3.986 -14.234 1 76.81 106 PRO A N 1
ATOM 850 C CA . PRO A 1 106 ? 9.094 5.273 -14.516 1 76.81 106 PRO A CA 1
ATOM 851 C C . PRO A 1 106 ? 8.172 6.461 -14.25 1 76.81 106 PRO A C 1
ATOM 853 O O . PRO A 1 106 ? 6.949 6.32 -14.328 1 76.81 106 PRO A O 1
ATOM 856 N N . MET B 1 1 ? 0.168 38.406 13.898 1 54.12 1 MET B N 1
ATOM 857 C CA . MET B 1 1 ? 0.452 37.156 13.18 1 54.12 1 MET B CA 1
ATOM 858 C C . MET B 1 1 ? 1.885 36.719 13.43 1 54.12 1 MET B C 1
ATOM 860 O O . MET B 1 1 ? 2.83 37.469 13.227 1 54.12 1 MET B O 1
ATOM 864 N N . GLU B 1 2 ? 2.092 35.875 14.289 1 57.94 2 GLU B N 1
ATOM 865 C CA . GLU B 1 2 ? 3.457 35.469 14.617 1 57.94 2 GLU B CA 1
ATOM 866 C C . GLU B 1 2 ? 4.199 35 13.367 1 57.94 2 GLU B C 1
ATOM 868 O O . GLU B 1 2 ? 3.594 34.438 12.461 1 57.94 2 GLU B O 1
ATOM 873 N N . PRO B 1 3 ? 5.324 35.5 13.195 1 68.19 3 PRO B N 1
ATOM 874 C CA . PRO B 1 3 ? 6.125 35.125 12.023 1 68.19 3 PRO B CA 1
ATOM 875 C C . PRO B 1 3 ? 6.293 33.625 11.875 1 68.19 3 PRO B C 1
ATOM 877 O O . PRO B 1 3 ? 6.613 32.938 12.844 1 68.19 3 PRO B O 1
ATOM 880 N N . ARG B 1 4 ? 5.586 33 10.906 1 73.81 4 ARG B N 1
ATOM 881 C CA . ARG B 1 4 ? 5.723 31.562 10.688 1 73.81 4 ARG B CA 1
ATOM 882 C C . ARG B 1 4 ? 7.168 31.188 10.383 1 73.81 4 ARG B C 1
ATOM 884 O O . ARG B 1 4 ? 7.855 31.906 9.641 1 73.81 4 ARG B O 1
ATOM 891 N N . THR B 1 5 ? 7.664 30.312 11.07 1 89.38 5 THR B N 1
ATOM 892 C CA . THR B 1 5 ? 8.977 29.766 10.734 1 89.38 5 THR B CA 1
ATOM 893 C C . THR B 1 5 ? 8.969 29.141 9.344 1 89.38 5 THR B C 1
ATOM 895 O O . THR B 1 5 ? 7.902 28.906 8.773 1 89.38 5 THR B O 1
ATOM 898 N N . TYR B 1 6 ? 10.117 29.156 8.773 1 90.56 6 TYR B N 1
ATOM 899 C CA . TYR B 1 6 ? 10.281 28.547 7.461 1 90.56 6 TYR B CA 1
ATOM 900 C C . TYR B 1 6 ? 9.633 27.172 7.414 1 90.56 6 TYR B C 1
ATOM 902 O O . TYR B 1 6 ? 8.977 26.812 6.426 1 90.56 6 TYR B O 1
ATOM 910 N N . PHE B 1 7 ? 9.711 26.422 8.5 1 92.62 7 PHE B N 1
ATOM 911 C CA . PHE B 1 7 ? 9.172 25.062 8.547 1 92.62 7 PHE B CA 1
ATOM 912 C C . PHE B 1 7 ? 7.652 25.078 8.578 1 92.62 7 PHE B C 1
ATOM 914 O O . PHE B 1 7 ? 7 24.297 7.887 1 92.62 7 PHE B O 1
ATOM 921 N N . GLN B 1 8 ? 7.055 25.906 9.352 1 93.62 8 GLN B N 1
ATOM 922 C CA . GLN B 1 8 ? 5.602 26.047 9.391 1 93.62 8 GLN B CA 1
ATOM 923 C C . GLN B 1 8 ? 5.047 26.438 8.023 1 93.62 8 GLN B C 1
ATOM 925 O O . GLN B 1 8 ? 3.998 25.938 7.609 1 93.62 8 GLN B O 1
ATOM 930 N N . ARG B 1 9 ? 5.758 27.375 7.391 1 95 9 ARG B N 1
ATOM 931 C CA . ARG B 1 9 ? 5.344 27.781 6.051 1 95 9 ARG B CA 1
ATOM 932 C C . ARG B 1 9 ? 5.414 26.609 5.078 1 95 9 ARG B C 1
ATOM 934 O O . ARG B 1 9 ? 4.535 26.453 4.23 1 95 9 ARG B O 1
ATOM 941 N N . TYR B 1 10 ? 6.488 25.812 5.223 1 95.06 10 TYR B N 1
ATOM 942 C CA . TYR B 1 10 ? 6.629 24.625 4.398 1 95.06 10 TYR B CA 1
ATOM 943 C C . TYR B 1 10 ? 5.449 23.672 4.598 1 95.06 10 TYR B C 1
ATOM 945 O O . TYR B 1 10 ? 4.852 23.203 3.629 1 95.06 10 TYR B O 1
ATOM 953 N N . LEU B 1 11 ? 5.094 23.406 5.812 1 96.5 11 LEU B N 1
ATOM 954 C CA . LEU B 1 11 ? 3.967 22.547 6.156 1 96.5 11 LEU B CA 1
ATOM 955 C C . LEU B 1 11 ? 2.674 23.062 5.543 1 96.5 11 LEU B C 1
ATOM 957 O O . LEU B 1 11 ? 1.901 22.297 4.961 1 96.5 11 LEU B O 1
ATOM 961 N N . ASP B 1 12 ? 2.516 24.344 5.746 1 96.31 12 ASP B N 1
ATOM 962 C CA . ASP B 1 12 ? 1.306 24.969 5.223 1 96.31 12 ASP B CA 1
ATOM 963 C C . ASP B 1 12 ? 1.239 24.844 3.701 1 96.31 12 ASP B C 1
ATOM 965 O O . ASP B 1 12 ? 0.183 24.547 3.143 1 96.31 12 ASP B O 1
ATOM 969 N N . ASP B 1 13 ? 2.348 25.078 3.131 1 97 13 ASP B N 1
ATOM 970 C CA . ASP B 1 13 ? 2.4 25 1.674 1 97 13 ASP B CA 1
ATOM 971 C C . ASP B 1 13 ? 2.092 23.578 1.198 1 97 13 ASP B C 1
ATOM 973 O O . ASP B 1 13 ? 1.334 23.391 0.243 1 97 13 ASP B O 1
ATOM 977 N N . CYS B 1 14 ? 2.701 22.578 1.817 1 97.38 14 CYS B N 1
ATOM 978 C CA . CYS B 1 14 ? 2.439 21.188 1.479 1 97.38 14 CYS B CA 1
ATOM 979 C C . CYS B 1 14 ? 0.967 20.844 1.667 1 97.38 14 CYS B C 1
ATOM 981 O O . CYS B 1 14 ? 0.341 20.266 0.779 1 97.38 14 CYS B O 1
ATOM 983 N N . PHE B 1 15 ? 0.465 21.312 2.729 1 98.12 15 PHE B N 1
ATOM 984 C CA . PHE B 1 15 ? -0.916 20.984 3.064 1 98.12 15 PHE B CA 1
ATOM 985 C C . PHE B 1 15 ? -1.88 21.641 2.08 1 98.12 15 PHE B C 1
ATOM 987 O O . PHE B 1 15 ? -2.844 21.016 1.639 1 98.12 15 PHE B O 1
ATOM 994 N N . GLU B 1 16 ? -1.576 22.828 1.78 1 97.88 16 GLU B N 1
ATOM 995 C CA . GLU B 1 16 ? -2.418 23.547 0.829 1 97.88 16 GLU B CA 1
ATOM 996 C C . GLU B 1 16 ? -2.402 22.875 -0.54 1 97.88 16 GLU B C 1
ATOM 998 O O . GLU B 1 16 ? -3.449 22.719 -1.172 1 97.88 16 GLU B O 1
ATOM 1003 N N . LYS B 1 17 ? -1.245 22.484 -0.921 1 97.69 17 LYS B N 1
ATOM 1004 C CA . LYS B 1 17 ? -1.104 21.812 -2.209 1 97.69 17 LYS B CA 1
ATOM 1005 C C . LYS B 1 17 ? -1.873 20.5 -2.227 1 97.69 17 LYS B C 1
ATOM 1007 O O . LYS B 1 17 ? -2.564 20.188 -3.199 1 97.69 17 LYS B O 1
ATOM 1012 N N . ILE B 1 18 ? -1.764 19.688 -1.188 1 97.75 18 ILE B N 1
ATOM 1013 C CA . ILE B 1 18 ? -2.449 18.406 -1.062 1 97.75 18 ILE B CA 1
ATOM 1014 C C . ILE B 1 18 ? -3.959 18.625 -1.113 1 97.75 18 ILE B C 1
ATOM 1016 O O . ILE B 1 18 ? -4.668 17.938 -1.853 1 97.75 18 ILE B O 1
ATOM 1020 N N . CYS B 1 19 ? -4.426 19.625 -0.411 1 97.12 19 CYS B N 1
ATOM 1021 C CA . CYS B 1 19 ? -5.855 19.891 -0.316 1 97.12 19 CYS B CA 1
ATOM 1022 C C . CYS B 1 19 ? -6.395 20.469 -1.621 1 97.12 19 CYS B C 1
ATOM 1024 O O . CYS B 1 19 ? -7.582 20.344 -1.916 1 97.12 19 CYS B O 1
ATOM 1026 N N . ALA B 1 20 ? -5.539 21.047 -2.41 1 97.06 20 ALA B N 1
ATOM 1027 C CA . ALA B 1 20 ? -5.961 21.641 -3.678 1 97.06 20 ALA B CA 1
ATOM 1028 C C . ALA B 1 20 ? -6.141 20.562 -4.75 1 97.06 20 ALA B C 1
ATOM 1030 O O . ALA B 1 20 ? -6.766 20.812 -5.781 1 97.06 20 ALA B O 1
ATOM 1031 N N . THR B 1 21 ? -5.566 19.406 -4.496 1 95.12 21 THR B N 1
ATOM 1032 C CA . THR B 1 21 ? -5.707 18.297 -5.438 1 95.12 21 THR B CA 1
ATOM 1033 C C . THR B 1 21 ? -7.145 17.781 -5.457 1 95.12 21 THR B C 1
ATOM 1035 O O . THR B 1 21 ? -7.668 17.344 -4.43 1 95.12 21 THR B O 1
ATOM 1038 N N . LYS B 1 22 ? -7.785 17.75 -6.633 1 94.25 22 LYS B N 1
ATOM 1039 C CA . LYS B 1 22 ? -9.227 17.562 -6.805 1 94.25 22 LYS B CA 1
ATOM 1040 C C . LYS B 1 22 ? -9.672 16.219 -6.258 1 94.25 22 LYS B C 1
ATOM 1042 O O . LYS B 1 22 ? -10.75 16.109 -5.668 1 94.25 22 LYS B O 1
ATOM 1047 N N . LEU B 1 23 ? -8.93 15.258 -6.328 1 95.88 23 LEU B N 1
ATOM 1048 C CA . LEU B 1 23 ? -9.367 13.914 -5.965 1 95.88 23 LEU B CA 1
ATOM 1049 C C . LEU B 1 23 ? -9.227 13.68 -4.465 1 95.88 23 LEU B C 1
ATOM 1051 O O . LEU B 1 23 ? -9.758 12.703 -3.932 1 95.88 23 LEU B O 1
ATOM 1055 N N . VAL B 1 24 ? -8.625 14.609 -3.764 1 97.56 24 VAL B N 1
ATOM 1056 C CA . VAL B 1 24 ? -8.328 14.398 -2.352 1 97.56 24 VAL B CA 1
ATOM 1057 C C . VAL B 1 24 ? -9.539 14.789 -1.505 1 97.56 24 VAL B C 1
ATOM 1059 O O . VAL B 1 24 ? -10.047 15.906 -1.621 1 97.56 24 VAL B O 1
ATOM 1062 N N . LYS B 1 25 ? -9.969 13.898 -0.688 1 95.94 25 LYS B N 1
ATOM 1063 C CA . LYS B 1 25 ? -11.102 14.117 0.214 1 95.94 25 LYS B CA 1
ATOM 1064 C C . LYS B 1 25 ? -10.617 14.445 1.625 1 95.94 25 LYS B C 1
ATOM 1066 O O . LYS B 1 25 ? -11.242 15.242 2.328 1 95.94 25 LYS B O 1
ATOM 1071 N N . GLU B 1 26 ? -9.656 13.758 2.098 1 96.38 26 GLU B N 1
ATOM 1072 C CA . GLU B 1 26 ? -9.07 13.898 3.428 1 96.38 26 GLU B CA 1
ATOM 1073 C C . GLU B 1 26 ? -7.543 13.93 3.361 1 96.38 26 GLU B C 1
ATOM 1075 O O . GLU B 1 26 ? -6.941 13.211 2.559 1 96.38 26 GLU B O 1
ATOM 1080 N N . ALA B 1 27 ? -6.988 14.75 4.238 1 98.06 27 ALA B N 1
ATOM 1081 C CA . ALA B 1 27 ? -5.531 14.852 4.258 1 98.06 27 ALA B CA 1
ATOM 1082 C C . ALA B 1 27 ? -5.016 15.047 5.68 1 98.06 27 ALA B C 1
ATOM 1084 O O . ALA B 1 27 ? -5.633 15.75 6.48 1 98.06 27 ALA B O 1
ATOM 1085 N N . THR B 1 28 ? -3.934 14.453 5.969 1 98.12 28 THR B N 1
ATOM 1086 C CA . THR B 1 28 ? -3.229 14.609 7.234 1 98.12 28 THR B CA 1
ATOM 1087 C C . THR B 1 28 ? -1.717 14.586 7.02 1 98.12 28 THR B C 1
ATOM 1089 O O . THR B 1 28 ? -1.21 13.805 6.211 1 98.12 28 THR B O 1
ATOM 1092 N N . ILE B 1 29 ? -1.058 15.477 7.676 1 98.56 29 ILE B N 1
ATOM 1093 C CA . ILE B 1 29 ? 0.4 15.445 7.715 1 98.56 29 ILE B CA 1
ATOM 1094 C C . ILE B 1 29 ? 0.869 15.023 9.102 1 98.56 29 ILE B C 1
ATOM 1096 O O . ILE B 1 29 ? 0.428 15.578 10.109 1 98.56 29 ILE B O 1
ATOM 1100 N N . LEU B 1 30 ? 1.754 14.047 9.125 1 98.38 30 LEU B N 1
ATOM 1101 C CA . LEU B 1 30 ? 2.334 13.57 10.375 1 98.38 30 LEU B CA 1
ATOM 1102 C C . LEU B 1 30 ? 3.787 14.023 10.508 1 98.38 30 LEU B C 1
ATOM 1104 O O . LEU B 1 30 ? 4.535 14.008 9.523 1 98.38 30 LEU B O 1
ATOM 1108 N N . ASN B 1 31 ? 4.148 14.281 11.789 1 96.81 31 ASN B N 1
ATOM 1109 C CA . ASN B 1 31 ? 5.555 14.555 12.055 1 96.81 31 ASN B CA 1
ATOM 1110 C C . ASN B 1 31 ? 6.336 13.266 12.312 1 96.81 31 ASN B C 1
ATOM 1112 O O . ASN B 1 31 ? 5.801 12.172 12.164 1 96.81 31 ASN B O 1
ATOM 1116 N N . ARG B 1 32 ? 7.555 13.469 12.648 1 93.31 32 ARG B N 1
ATOM 1117 C CA . ARG B 1 32 ? 8.477 12.344 12.805 1 93.31 32 ARG B CA 1
ATOM 1118 C C . ARG B 1 32 ? 8.016 11.414 13.914 1 93.31 32 ARG B C 1
ATOM 1120 O O . ARG B 1 32 ? 8.438 10.258 13.977 1 93.31 32 ARG B O 1
ATOM 1127 N N . PHE B 1 33 ? 7.152 11.93 14.789 1 92.88 33 PHE B N 1
ATOM 1128 C CA . PHE B 1 33 ? 6.691 11.133 15.914 1 92.88 33 PHE B CA 1
ATOM 1129 C C . PHE B 1 33 ? 5.359 10.469 15.602 1 92.88 33 PHE B C 1
ATOM 1131 O O . PHE B 1 33 ? 4.781 9.781 16.453 1 92.88 33 PHE B O 1
ATOM 1138 N N . GLY B 1 34 ? 4.867 10.711 14.422 1 94.81 34 GLY B N 1
ATOM 1139 C CA . GLY B 1 34 ? 3.592 10.133 14.039 1 94.81 34 GLY B CA 1
ATOM 1140 C C . GLY B 1 34 ? 2.396 10.922 14.539 1 94.81 34 GLY B C 1
ATOM 1141 O O . GLY B 1 34 ? 1.284 10.391 14.609 1 94.81 34 GLY B O 1
ATOM 1142 N N . VAL B 1 35 ? 2.693 12.094 14.914 1 96.06 35 VAL B N 1
ATOM 1143 C CA . VAL B 1 35 ? 1.636 12.953 15.43 1 96.06 35 VAL B CA 1
ATOM 1144 C C . VAL B 1 35 ? 1.127 13.867 14.312 1 96.06 35 VAL B C 1
ATOM 1146 O O . VAL B 1 35 ? 1.918 14.5 13.609 1 96.06 35 VAL B O 1
ATOM 1149 N N . PRO B 1 36 ? -0.188 14.016 14.203 1 97.44 36 PRO B N 1
ATOM 1150 C CA . PRO B 1 36 ? -0.719 14.93 13.188 1 97.44 36 PRO B CA 1
ATOM 1151 C C . PRO B 1 36 ? -0.359 16.391 13.453 1 97.44 36 PRO B C 1
ATOM 1153 O O . PRO B 1 36 ? -0.532 16.875 14.57 1 97.44 36 PRO B O 1
ATOM 1156 N N . VAL B 1 37 ? 0.077 17.078 12.398 1 96.94 37 VAL B N 1
ATOM 1157 C CA . VAL B 1 37 ? 0.437 18.484 12.539 1 96.94 37 VAL B CA 1
ATOM 1158 C C . VAL B 1 37 ? -0.467 19.344 11.656 1 96.94 37 VAL B C 1
ATOM 1160 O O . VAL B 1 37 ? -0.582 20.547 11.859 1 96.94 37 VAL B O 1
ATOM 1163 N N . ARG B 1 38 ? -0.97 18.734 10.641 1 97.12 38 ARG B N 1
ATOM 1164 C CA . ARG B 1 38 ? -2.057 19.266 9.82 1 97.12 38 ARG B CA 1
ATOM 1165 C C . ARG B 1 38 ? -3.088 18.188 9.516 1 97.12 38 ARG B C 1
ATO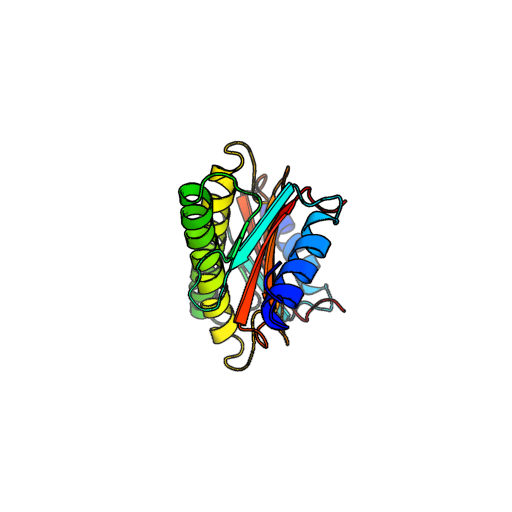M 1167 O O . ARG B 1 38 ? -2.732 17.031 9.289 1 97.12 38 ARG B O 1
ATOM 1174 N N . SER B 1 39 ? -4.297 18.547 9.508 1 97.25 39 SER B N 1
ATOM 1175 C CA . SER B 1 39 ? -5.336 17.578 9.195 1 97.25 39 SER B CA 1
ATOM 1176 C C . SER B 1 39 ? -6.633 18.266 8.773 1 97.25 39 SER B C 1
ATOM 1178 O O . SER B 1 39 ? -6.938 19.359 9.242 1 97.25 39 SER B O 1
ATOM 1180 N N . THR B 1 40 ? -7.309 17.594 7.926 1 97.19 40 THR B N 1
ATOM 1181 C CA . THR B 1 40 ? -8.617 18.094 7.523 1 97.19 40 THR B CA 1
ATOM 1182 C C . THR B 1 40 ? -9.688 17.688 8.531 1 97.19 40 THR B C 1
ATOM 1184 O O . THR B 1 40 ? -10.836 18.125 8.445 1 97.19 40 THR B O 1
ATOM 1187 N N . PHE B 1 41 ? -9.297 16.812 9.438 1 94.31 41 PHE B N 1
ATOM 1188 C CA . PHE B 1 41 ? -10.266 16.375 10.445 1 94.31 41 PHE B CA 1
ATOM 1189 C C . PHE B 1 41 ? -10.484 17.469 11.484 1 94.31 41 PHE B C 1
ATOM 1191 O O . PHE B 1 41 ? -9.531 18.109 11.938 1 94.31 41 PHE B O 1
ATOM 1198 N N . SER B 1 42 ? -11.703 17.672 11.836 1 92.69 42 SER B N 1
ATOM 1199 C CA . SER B 1 42 ? -12.039 18.656 12.867 1 92.69 42 SER B CA 1
ATOM 1200 C C . SER B 1 42 ? -11.719 18.141 14.258 1 92.69 42 SER B C 1
ATOM 1202 O O . SER B 1 42 ? -11.227 18.875 15.109 1 92.69 42 SE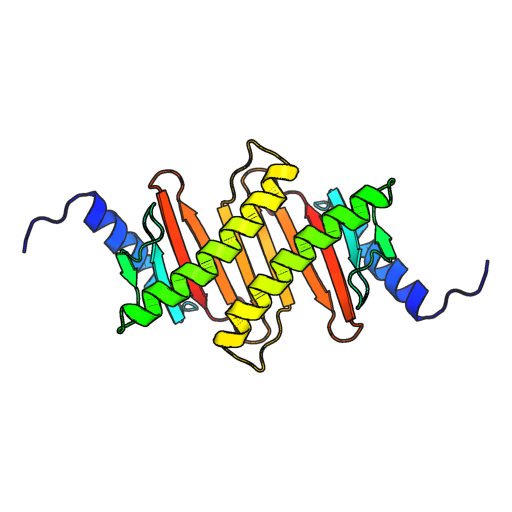R B O 1
ATOM 1204 N N . GLU B 1 43 ? -11.953 16.844 14.438 1 93.69 43 GLU B N 1
ATOM 1205 C CA . GLU B 1 43 ? -11.719 16.219 15.734 1 93.69 43 GLU B CA 1
ATOM 1206 C C . GLU B 1 43 ? -10.312 15.641 15.812 1 93.69 43 GLU B C 1
ATOM 1208 O O . GLU B 1 43 ? -9.969 14.727 15.062 1 93.69 43 GLU B O 1
ATOM 1213 N N . GLU B 1 44 ? -9.602 16.125 16.797 1 92.75 44 GLU B N 1
ATOM 1214 C CA . GLU B 1 44 ? -8.219 15.695 16.984 1 92.75 44 GLU B CA 1
ATOM 1215 C C . GLU B 1 44 ? -8.133 14.195 17.266 1 92.75 44 GLU B C 1
ATOM 1217 O O . GLU B 1 44 ? -7.211 13.523 16.797 1 92.75 44 GLU B O 1
ATOM 1222 N N . SER B 1 45 ? -9.047 13.734 17.953 1 94.31 45 SER B N 1
ATOM 1223 C CA . SER B 1 45 ? -9.047 12.32 18.328 1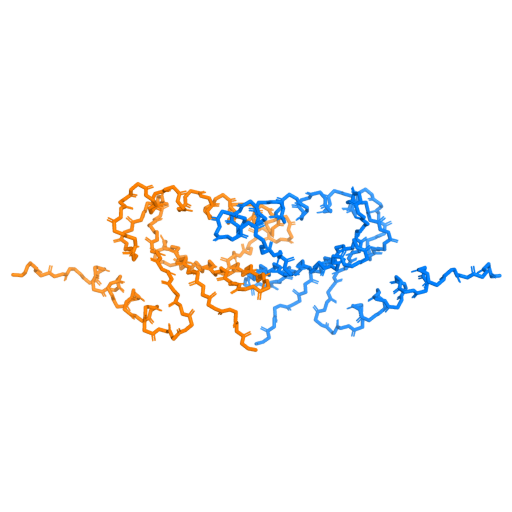 94.31 45 SER B CA 1
ATOM 1224 C C . SER B 1 45 ? -9.133 11.422 17.109 1 94.31 45 SER B C 1
ATOM 1226 O O . SER B 1 45 ? -8.484 10.383 17.031 1 94.31 45 SER B O 1
ATOM 1228 N N . ILE B 1 46 ? -9.906 11.867 16.078 1 92.31 46 ILE B N 1
ATOM 1229 C CA . ILE B 1 46 ? -10.047 11.109 14.844 1 92.31 46 ILE B CA 1
ATOM 1230 C C . ILE B 1 46 ? -8.75 11.148 14.047 1 92.31 46 ILE B C 1
ATOM 1232 O O . ILE B 1 46 ? -8.289 10.125 13.539 1 92.31 46 ILE B O 1
ATOM 1236 N N . SER B 1 47 ? -8.141 12.297 14.031 1 94.88 47 SER B N 1
ATOM 1237 C CA . SER B 1 47 ? -6.871 12.477 13.336 1 94.88 47 SER B CA 1
ATOM 1238 C C . SER B 1 47 ? -5.789 11.578 13.93 1 94.88 47 SER B C 1
ATOM 1240 O O . SER B 1 47 ? -5.051 10.922 13.195 1 94.88 47 SER B O 1
ATOM 1242 N N . VAL B 1 48 ? -5.785 11.469 15.273 1 94.94 48 VAL B N 1
ATOM 1243 C CA . VAL B 1 48 ? -4.777 10.68 15.977 1 94.94 48 VAL B CA 1
ATOM 1244 C C . VAL B 1 48 ? -5.027 9.195 15.742 1 94.94 48 VAL B C 1
ATOM 1246 O O . VAL B 1 48 ? -4.098 8.438 15.453 1 94.94 48 VAL B O 1
ATOM 1249 N N . GLN B 1 49 ? -6.223 8.852 15.828 1 93.31 49 GLN B N 1
ATOM 1250 C CA . GLN B 1 49 ? -6.578 7.449 15.641 1 93.31 49 GLN B CA 1
ATOM 1251 C C . GLN B 1 49 ? -6.27 6.992 14.219 1 93.31 49 GLN B C 1
ATOM 1253 O O . GLN B 1 49 ? -5.652 5.945 14.016 1 93.31 49 GLN B O 1
ATOM 1258 N N . ASN B 1 50 ? -6.664 7.793 13.219 1 93.5 50 ASN B N 1
ATOM 1259 C CA . ASN B 1 50 ? -6.398 7.465 11.82 1 93.5 50 ASN B CA 1
ATOM 1260 C C . ASN B 1 50 ? -4.902 7.359 11.547 1 93.5 50 ASN B C 1
ATOM 1262 O O . ASN B 1 50 ? -4.453 6.418 10.883 1 93.5 50 ASN B O 1
ATOM 1266 N N . SER B 1 51 ? -4.227 8.281 12.141 1 95.62 51 SER B N 1
ATOM 1267 C CA . SER B 1 51 ? -2.785 8.305 11.922 1 95.62 51 SER B CA 1
ATOM 1268 C C . SER B 1 51 ? -2.127 7.02 12.422 1 95.62 51 SER B C 1
ATOM 1270 O O . SER B 1 51 ? -1.196 6.512 11.789 1 95.62 51 SER B O 1
ATOM 1272 N N . GLY B 1 52 ? -2.578 6.543 13.531 1 95.88 52 GLY B N 1
ATOM 1273 C CA . GLY B 1 52 ? -2.033 5.305 14.07 1 95.88 52 GLY B CA 1
ATOM 1274 C C . GLY B 1 52 ? -2.207 4.121 13.133 1 95.88 52 GLY B C 1
ATOM 1275 O O . GLY B 1 52 ? -1.297 3.305 12.984 1 95.88 52 GLY B O 1
ATOM 1276 N N . LEU B 1 53 ? -3.336 4.074 12.555 1 94.75 53 LEU B N 1
ATOM 1277 C CA . LEU B 1 53 ? -3.639 2.979 11.641 1 94.75 53 LEU B CA 1
ATOM 1278 C C . LEU B 1 53 ? -2.752 3.039 10.406 1 94.75 53 LEU B C 1
ATOM 1280 O O . LEU B 1 53 ? -2.162 2.031 10.008 1 94.75 53 LEU B O 1
ATOM 1284 N N . TYR B 1 54 ? -2.566 4.207 9.859 1 96.5 54 TYR B N 1
ATOM 1285 C CA . TYR B 1 54 ? -1.774 4.367 8.641 1 96.5 54 TYR B CA 1
ATOM 1286 C C . TYR B 1 54 ? -0.289 4.191 8.93 1 96.5 54 TYR B C 1
ATOM 1288 O O . TYR B 1 54 ? 0.455 3.67 8.094 1 96.5 54 TYR B O 1
ATOM 1296 N N . GLU B 1 55 ? 0.081 4.633 10.156 1 96.38 55 GLU B N 1
ATOM 1297 C CA . GLU B 1 55 ? 1.461 4.391 10.57 1 96.38 55 GLU B CA 1
ATOM 1298 C C . GLU B 1 55 ? 1.752 2.896 10.68 1 96.38 55 GLU B C 1
ATOM 1300 O O . GLU B 1 55 ? 2.832 2.439 10.305 1 96.38 55 GLU B O 1
ATOM 1305 N N . SER B 1 56 ? 0.839 2.215 11.234 1 96 56 SER B N 1
ATOM 1306 C CA . SER B 1 56 ? 0.999 0.771 11.352 1 96 56 SER B CA 1
ATOM 1307 C C . SER B 1 56 ? 1.132 0.113 9.984 1 96 56 SER B C 1
ATOM 1309 O O . SER B 1 56 ? 1.956 -0.784 9.797 1 96 56 SER B O 1
ATOM 1311 N N . LEU B 1 57 ? 0.355 0.508 9.039 1 97.5 57 LEU B N 1
ATOM 1312 C CA . LEU B 1 57 ? 0.442 0.015 7.668 1 97.5 57 LEU B CA 1
ATOM 1313 C C . LEU B 1 57 ? 1.809 0.326 7.062 1 97.5 57 LEU B C 1
ATOM 1315 O O . LEU B 1 57 ? 2.439 -0.547 6.465 1 97.5 57 LEU B O 1
ATOM 1319 N N . LEU B 1 58 ? 2.227 1.558 7.223 1 97.19 58 LEU B N 1
ATOM 1320 C CA . LEU B 1 58 ? 3.525 1.981 6.711 1 97.19 58 LEU B CA 1
ATOM 1321 C C . LEU B 1 58 ? 4.648 1.158 7.332 1 97.19 58 LEU B C 1
ATOM 1323 O O . LEU B 1 58 ? 5.59 0.763 6.641 1 97.19 58 LEU B O 1
ATOM 1327 N N . ASP B 1 59 ? 4.512 0.916 8.633 1 95.56 59 ASP B N 1
ATOM 1328 C CA . ASP B 1 59 ? 5.508 0.106 9.328 1 95.56 59 ASP B CA 1
ATOM 1329 C C . ASP B 1 59 ? 5.598 -1.294 8.727 1 95.56 59 ASP B C 1
ATOM 1331 O O . ASP B 1 59 ? 6.691 -1.828 8.547 1 95.56 59 ASP B O 1
ATOM 1335 N N . LYS B 1 60 ? 4.508 -1.884 8.445 1 96.06 60 LYS B N 1
ATOM 1336 C CA . LYS B 1 60 ? 4.5 -3.203 7.816 1 96.06 60 LYS B CA 1
ATOM 1337 C C . LYS B 1 60 ? 5.16 -3.164 6.441 1 96.06 60 LYS B C 1
ATOM 1339 O O . LYS B 1 60 ? 5.926 -4.062 6.09 1 96.06 60 LYS B O 1
ATOM 1344 N N . ALA B 1 61 ? 4.82 -2.152 5.621 1 97.56 61 ALA B N 1
ATOM 1345 C CA . ALA B 1 61 ? 5.449 -1.989 4.312 1 97.56 61 ALA B CA 1
ATOM 1346 C C . ALA B 1 61 ? 6.965 -1.885 4.441 1 97.56 61 ALA B C 1
ATOM 1348 O O . ALA B 1 61 ? 7.703 -2.494 3.662 1 97.56 61 ALA B O 1
ATOM 1349 N N . ARG B 1 62 ? 7.391 -1.139 5.449 1 95.25 62 ARG B N 1
ATOM 1350 C CA . ARG B 1 62 ? 8.82 -0.952 5.672 1 95.25 62 ARG B CA 1
ATOM 1351 C C . ARG B 1 62 ? 9.5 -2.279 5.992 1 95.25 62 ARG B C 1
ATOM 1353 O O . ARG B 1 62 ? 10.586 -2.566 5.473 1 95.25 62 ARG B O 1
ATOM 1360 N N . VAL B 1 63 ? 8.891 -3.059 6.805 1 94.25 63 VAL B N 1
ATOM 1361 C CA . VAL B 1 63 ? 9.453 -4.348 7.199 1 94.25 63 VAL B CA 1
ATOM 1362 C C . VAL B 1 63 ? 9.617 -5.238 5.969 1 94.25 63 VAL B C 1
ATOM 1364 O O . VAL B 1 63 ? 10.656 -5.867 5.785 1 94.25 63 VAL B O 1
ATOM 1367 N N . ILE B 1 64 ? 8.648 -5.289 5.102 1 93.56 64 ILE B N 1
ATOM 1368 C CA . ILE B 1 64 ? 8.648 -6.141 3.916 1 93.56 64 ILE B CA 1
ATOM 1369 C C . ILE B 1 64 ? 9.75 -5.699 2.963 1 93.56 64 ILE B C 1
ATOM 1371 O O . ILE B 1 64 ? 10.562 -6.52 2.521 1 93.56 64 ILE B O 1
ATOM 1375 N N . LEU B 1 65 ? 9.875 -4.477 2.719 1 89.56 65 LEU B N 1
ATOM 1376 C CA . LEU B 1 65 ? 10.789 -3.984 1.688 1 89.56 65 LEU B CA 1
ATOM 1377 C C . LEU B 1 65 ? 12.219 -3.928 2.211 1 89.56 65 LEU B C 1
ATOM 1379 O O . LEU B 1 65 ? 13.172 -3.973 1.431 1 89.56 65 LEU B O 1
ATOM 1383 N N . HIS B 1 66 ? 12.273 -3.764 3.545 1 89.81 66 HIS B N 1
ATOM 1384 C CA . HIS B 1 66 ? 13.594 -3.85 4.152 1 89.81 66 HIS B CA 1
ATOM 1385 C C . HIS B 1 66 ? 14.211 -5.23 3.945 1 89.81 66 HIS B C 1
ATOM 1387 O O . HIS B 1 66 ? 15.422 -5.355 3.783 1 89.81 66 HIS B O 1
ATOM 1393 N N . ARG B 1 67 ? 13.391 -6.211 3.91 1 88.19 67 ARG B N 1
ATOM 1394 C CA . ARG B 1 67 ? 13.867 -7.566 3.648 1 88.19 67 ARG B CA 1
ATOM 1395 C C . ARG B 1 67 ? 14.383 -7.695 2.221 1 88.19 67 ARG B C 1
ATOM 1397 O O . ARG B 1 67 ? 15.289 -8.492 1.952 1 88.19 67 ARG B O 1
ATOM 1404 N N . LEU B 1 68 ? 13.828 -6.922 1.326 1 84.38 68 LEU B N 1
ATOM 1405 C CA . LEU B 1 68 ? 14.227 -6.961 -0.075 1 84.38 68 LEU B CA 1
ATOM 1406 C C . LEU B 1 68 ? 15.523 -6.184 -0.293 1 84.38 68 LEU B C 1
ATOM 1408 O O . LEU B 1 68 ? 16.391 -6.617 -1.053 1 84.38 68 LEU B O 1
ATOM 1412 N N . ASP B 1 69 ? 15.602 -5.051 0.375 1 91.19 69 ASP B N 1
ATOM 1413 C CA . ASP B 1 69 ? 16.719 -4.121 0.243 1 91.19 69 ASP B CA 1
ATOM 1414 C C . ASP B 1 69 ? 16.844 -3.227 1.475 1 91.19 69 ASP B C 1
ATOM 1416 O O . ASP B 1 69 ? 16.156 -2.201 1.571 1 91.19 69 ASP B O 1
ATOM 1420 N N . PRO B 1 70 ? 17.734 -3.633 2.387 1 92.38 70 PRO B N 1
ATOM 1421 C CA . PRO B 1 70 ? 17.828 -2.906 3.654 1 92.38 70 PRO B CA 1
ATOM 1422 C C . PRO B 1 70 ? 18.172 -1.432 3.467 1 92.38 70 PRO B C 1
ATOM 1424 O O . PRO B 1 70 ? 17.953 -0.622 4.371 1 92.38 70 PRO B O 1
ATOM 1427 N N . ASP B 1 71 ? 18.75 -1.061 2.34 1 93.19 71 ASP B N 1
ATOM 1428 C CA . ASP B 1 71 ? 19.141 0.325 2.096 1 93.19 71 ASP B CA 1
ATOM 1429 C C . ASP B 1 71 ? 18.016 1.086 1.376 1 93.19 71 ASP B C 1
ATOM 1431 O O . ASP B 1 71 ? 18.156 2.285 1.116 1 93.19 71 ASP B O 1
ATOM 1435 N N . ASP B 1 72 ? 16.984 0.432 1.068 1 92.56 72 ASP B N 1
ATOM 1436 C CA . ASP B 1 72 ? 15.891 1.019 0.306 1 92.56 72 ASP B CA 1
ATOM 1437 C C . ASP B 1 72 ? 14.938 1.792 1.218 1 92.56 72 ASP B C 1
ATOM 1439 O O . ASP B 1 72 ? 14.891 1.546 2.426 1 92.56 72 ASP B O 1
ATOM 1443 N N . GLU B 1 73 ? 14.281 2.805 0.736 1 94.31 73 GLU B N 1
ATOM 1444 C CA . GLU B 1 73 ? 13.352 3.641 1.488 1 94.31 73 GLU B CA 1
ATOM 1445 C C . GLU B 1 73 ? 11.969 3.652 0.839 1 94.31 73 GLU B C 1
ATOM 1447 O O . GLU B 1 73 ? 11.852 3.824 -0.376 1 94.31 73 GLU B O 1
ATOM 1452 N N . VAL B 1 74 ? 11.023 3.438 1.747 1 96.62 74 VAL B N 1
ATOM 1453 C CA . VAL B 1 74 ? 9.664 3.502 1.23 1 96.62 74 VAL B CA 1
ATOM 1454 C C . VAL B 1 74 ? 9.305 4.949 0.896 1 96.62 74 VAL B C 1
ATOM 1456 O O . VAL B 1 74 ? 9.469 5.844 1.727 1 96.62 74 VAL B O 1
ATOM 1459 N N . LEU B 1 75 ? 8.781 5.164 -0.317 1 97.06 75 LEU B N 1
ATOM 1460 C CA . LEU B 1 75 ? 8.406 6.508 -0.754 1 97.06 75 LEU B CA 1
ATOM 1461 C C . LEU B 1 75 ? 6.891 6.688 -0.717 1 97.06 75 LEU B C 1
ATOM 1463 O O . LEU B 1 75 ? 6.395 7.699 -0.221 1 97.06 75 LEU B O 1
ATOM 1467 N N . ILE B 1 76 ? 6.23 5.699 -1.159 1 98.12 76 ILE B N 1
ATOM 1468 C CA . ILE B 1 76 ? 4.785 5.859 -1.282 1 98.12 76 ILE B CA 1
ATOM 1469 C C . ILE B 1 76 ? 4.098 4.504 -1.125 1 98.12 76 ILE B C 1
ATOM 1471 O O . ILE B 1 76 ? 4.598 3.49 -1.62 1 98.12 76 ILE B O 1
ATOM 1475 N N . VAL B 1 77 ? 3.035 4.453 -0.365 1 98.19 77 VAL B N 1
ATOM 1476 C CA . VAL B 1 77 ? 2.105 3.33 -0.301 1 98.19 77 VAL B CA 1
ATOM 1477 C C . VAL B 1 77 ? 0.733 3.764 -0.811 1 98.19 77 VAL B C 1
ATOM 1479 O O . VAL B 1 77 ? 0.177 4.762 -0.344 1 98.19 77 VAL B O 1
ATOM 1482 N N . ARG B 1 78 ? 0.216 3.076 -1.769 1 97.69 78 ARG B N 1
ATOM 1483 C CA . ARG B 1 78 ? -1.119 3.35 -2.289 1 97.69 78 ARG B CA 1
ATOM 1484 C C . ARG B 1 78 ? -2.035 2.143 -2.109 1 97.69 78 ARG B C 1
ATOM 1486 O O . ARG B 1 78 ? -1.646 1.012 -2.406 1 97.69 78 ARG B O 1
ATOM 1493 N N . VAL B 1 79 ? -3.156 2.371 -1.578 1 98.06 79 VAL B N 1
ATOM 1494 C CA . VAL B 1 79 ? -4.188 1.351 -1.425 1 98.06 79 VAL B CA 1
ATOM 1495 C C . VAL B 1 79 ? -5.445 1.771 -2.18 1 98.06 79 VAL B C 1
ATOM 1497 O O . VAL B 1 79 ? -6.109 2.74 -1.802 1 98.06 79 VAL B O 1
ATOM 1500 N N . LYS B 1 80 ? -5.75 1.026 -3.209 1 97.19 80 LYS B N 1
ATOM 1501 C CA . LYS B 1 80 ? -6.918 1.332 -4.027 1 97.19 80 LYS B CA 1
ATOM 1502 C C . LYS B 1 80 ? -8.055 0.347 -3.754 1 97.19 80 LYS B C 1
ATOM 1504 O O . LYS B 1 80 ? -7.84 -0.867 -3.746 1 97.19 80 LYS B O 1
ATOM 1509 N N . THR B 1 81 ? -9.156 0.802 -3.455 1 96.12 81 THR B N 1
ATOM 1510 C CA . THR B 1 81 ? -10.391 0.031 -3.35 1 96.12 81 THR B CA 1
ATOM 1511 C C . THR B 1 81 ? -11.344 0.371 -4.492 1 96.12 81 THR B C 1
ATOM 1513 O O . THR B 1 81 ? -10.977 1.11 -5.41 1 96.12 81 THR B O 1
ATOM 1516 N N . ILE B 1 82 ? -12.531 -0.141 -4.516 1 93.94 82 ILE B N 1
ATOM 1517 C CA . ILE B 1 82 ? -13.531 0.112 -5.543 1 93.94 82 ILE B CA 1
ATOM 1518 C C . ILE B 1 82 ? -13.945 1.582 -5.512 1 93.94 82 ILE B C 1
ATOM 1520 O O . ILE B 1 82 ? -14.047 2.227 -6.559 1 93.94 82 ILE B O 1
ATOM 1524 N N . ASN B 1 83 ? -13.984 2.217 -4.344 1 94.44 83 ASN B N 1
ATOM 1525 C CA . ASN B 1 83 ? -14.609 3.527 -4.215 1 94.44 83 ASN B CA 1
ATOM 1526 C C . ASN B 1 83 ? -13.617 4.578 -3.729 1 94.44 83 ASN B C 1
ATOM 1528 O O . ASN B 1 83 ? -13.867 5.777 -3.848 1 94.44 83 ASN B O 1
ATOM 1532 N N . ASN B 1 84 ? -12.508 4.137 -3.252 1 95.56 84 ASN B N 1
ATOM 1533 C CA . ASN B 1 84 ? -11.57 5.055 -2.615 1 95.56 84 ASN B CA 1
ATOM 1534 C C . ASN B 1 84 ? -10.117 4.66 -2.9 1 95.56 84 ASN B C 1
ATOM 1536 O O . ASN B 1 84 ? -9.859 3.574 -3.42 1 95.56 84 ASN B O 1
ATOM 1540 N N . GLU B 1 85 ? -9.312 5.566 -2.574 1 96.75 85 GLU B N 1
ATOM 1541 C CA . GLU B 1 85 ? -7.871 5.316 -2.545 1 96.75 85 GLU B CA 1
ATOM 1542 C C . GLU B 1 85 ? -7.211 6.023 -1.366 1 96.75 85 GLU B C 1
ATOM 1544 O O . GLU B 1 85 ? -7.504 7.188 -1.093 1 96.75 85 GLU B O 1
ATOM 1549 N N . ALA B 1 86 ? -6.391 5.352 -0.671 1 97.38 86 ALA B N 1
ATOM 1550 C CA . ALA B 1 86 ? -5.52 5.961 0.33 1 97.38 86 ALA B CA 1
ATOM 1551 C C . ALA B 1 86 ? -4.082 6.051 -0.177 1 97.38 86 ALA B C 1
ATOM 1553 O O . ALA B 1 86 ? -3.57 5.105 -0.784 1 97.38 86 ALA B O 1
ATOM 1554 N N . VAL B 1 87 ? -3.455 7.168 0.077 1 97.38 87 VAL B N 1
ATOM 1555 C CA . VAL B 1 87 ? -2.066 7.375 -0.325 1 97.38 87 VAL B CA 1
ATOM 1556 C C . VAL B 1 87 ? -1.243 7.832 0.876 1 97.38 87 VAL B C 1
ATOM 1558 O O . VAL B 1 87 ? -1.622 8.773 1.573 1 97.38 87 VAL B O 1
ATOM 1561 N N . ILE B 1 88 ? -0.211 7.121 1.121 1 98.38 88 ILE B N 1
ATOM 1562 C CA . ILE B 1 88 ? 0.772 7.492 2.133 1 98.38 88 ILE B CA 1
ATOM 1563 C C . ILE B 1 88 ? 2.102 7.832 1.461 1 98.38 88 ILE B C 1
ATOM 1565 O O . ILE B 1 88 ? 2.695 6.988 0.786 1 98.38 88 ILE B O 1
ATOM 1569 N N . ALA B 1 89 ? 2.529 9.023 1.61 1 98.38 89 ALA B N 1
ATOM 1570 C CA . ALA B 1 89 ? 3.807 9.461 1.053 1 98.38 89 ALA B CA 1
ATOM 1571 C C . ALA B 1 89 ? 4.758 9.914 2.154 1 98.38 89 ALA B C 1
ATOM 1573 O O . ALA B 1 89 ? 4.344 10.586 3.105 1 98.38 89 ALA B O 1
ATOM 1574 N N . THR B 1 90 ? 5.977 9.578 1.917 1 98 90 THR B N 1
ATOM 1575 C CA . THR B 1 90 ? 6.969 9.945 2.922 1 98 90 THR B CA 1
ATOM 1576 C C . THR B 1 90 ? 7.883 11.055 2.404 1 98 90 THR B C 1
ATOM 1578 O O . THR B 1 90 ? 8.117 11.156 1.199 1 98 90 THR B O 1
ATOM 1581 N N . ASP B 1 91 ? 8.258 11.922 3.219 1 96.94 91 ASP B N 1
ATOM 1582 C CA . ASP B 1 91 ? 9.32 12.914 3.018 1 96.94 91 ASP B CA 1
ATOM 1583 C C . ASP B 1 91 ? 10.445 12.719 4.027 1 96.94 91 ASP B C 1
ATOM 1585 O O . ASP B 1 91 ? 10.492 13.391 5.059 1 96.94 91 ASP B O 1
ATOM 1589 N N . PRO B 1 92 ? 11.328 11.805 3.703 1 94.56 92 PRO B N 1
ATOM 1590 C CA . PRO B 1 92 ? 12.383 11.461 4.656 1 94.56 92 PRO B CA 1
ATOM 1591 C C . PRO B 1 92 ? 13.266 12.656 5.02 1 94.56 92 PRO B C 1
ATOM 1593 O O . PRO B 1 92 ? 13.758 12.742 6.148 1 94.56 92 PRO B O 1
ATOM 1596 N N . GLU B 1 93 ? 13.422 13.594 4.117 1 94.44 93 GLU B N 1
ATOM 1597 C CA . GLU B 1 93 ? 14.273 14.75 4.371 1 94.44 93 GLU B CA 1
ATOM 1598 C C . GLU B 1 93 ? 13.719 15.602 5.512 1 94.44 93 GLU B C 1
ATOM 1600 O O . GLU B 1 93 ? 14.484 16.109 6.34 1 94.44 93 GLU B O 1
ATOM 1605 N N . ASN B 1 94 ? 12.422 15.75 5.531 1 95.88 94 ASN B N 1
ATOM 1606 C CA . ASN B 1 94 ? 11.797 16.578 6.559 1 95.88 94 ASN B CA 1
ATOM 1607 C C . ASN B 1 94 ? 11.141 15.719 7.637 1 95.88 94 ASN B C 1
ATOM 1609 O O . ASN B 1 94 ? 10.57 16.25 8.594 1 95.88 94 ASN B O 1
ATOM 1613 N N . GLN B 1 95 ? 11.234 14.414 7.512 1 96.25 95 GLN B N 1
ATOM 1614 C CA . GLN B 1 95 ? 10.68 13.445 8.453 1 96.25 95 GLN B CA 1
ATOM 1615 C C . GLN B 1 95 ? 9.172 13.617 8.602 1 96.25 95 GLN B C 1
ATOM 1617 O O . GLN B 1 95 ? 8.648 13.656 9.719 1 96.25 95 GLN B O 1
ATOM 1622 N N . LEU B 1 96 ? 8.523 13.773 7.422 1 98.12 96 LEU B N 1
ATOM 1623 C CA . LEU B 1 96 ? 7.07 13.914 7.371 1 98.12 96 LEU B CA 1
ATOM 1624 C C . LEU B 1 96 ? 6.43 12.742 6.633 1 98.12 96 LEU B C 1
ATOM 1626 O O . LEU B 1 96 ? 7.062 12.133 5.77 1 98.12 96 LEU B O 1
ATOM 1630 N N . VAL B 1 97 ? 5.254 12.469 7.09 1 98.5 97 VAL B N 1
ATOM 1631 C CA . VAL B 1 97 ? 4.395 11.531 6.379 1 98.5 97 VAL B CA 1
ATOM 1632 C C . VAL B 1 97 ? 3.109 12.227 5.949 1 98.5 97 VAL B C 1
ATOM 1634 O O . VAL B 1 97 ? 2.482 12.93 6.742 1 98.5 97 VAL B O 1
ATOM 1637 N N . PHE B 1 98 ? 2.791 12.094 4.691 1 98.62 98 PHE B N 1
ATOM 1638 C CA . PHE B 1 98 ? 1.56 12.641 4.133 1 98.62 98 PHE B CA 1
ATOM 1639 C C . PHE B 1 98 ? 0.539 11.531 3.891 1 98.62 98 PHE B C 1
ATOM 1641 O O . PHE B 1 98 ? 0.849 10.523 3.254 1 98.62 98 PHE B O 1
ATOM 1648 N N . ILE B 1 99 ? -0.645 11.727 4.414 1 98.38 99 ILE B N 1
ATOM 1649 C CA . ILE B 1 99 ? -1.701 10.734 4.242 1 98.38 99 ILE B CA 1
ATOM 1650 C C . ILE B 1 99 ? -2.918 11.383 3.588 1 98.38 99 ILE B C 1
ATOM 1652 O O . ILE B 1 99 ? -3.395 12.422 4.043 1 98.38 99 ILE B O 1
ATOM 1656 N N . THR B 1 100 ? -3.385 10.773 2.541 1 97.62 100 THR B N 1
ATOM 1657 C CA . THR B 1 100 ? -4.602 11.273 1.913 1 97.62 100 THR B CA 1
ATOM 1658 C C . THR B 1 100 ? -5.57 10.133 1.621 1 97.62 100 THR B C 1
ATOM 1660 O O . THR B 1 100 ? -5.148 9 1.379 1 97.62 100 THR B O 1
ATOM 1663 N N . VAL B 1 101 ? -6.785 10.406 1.771 1 97.06 101 VAL B N 1
A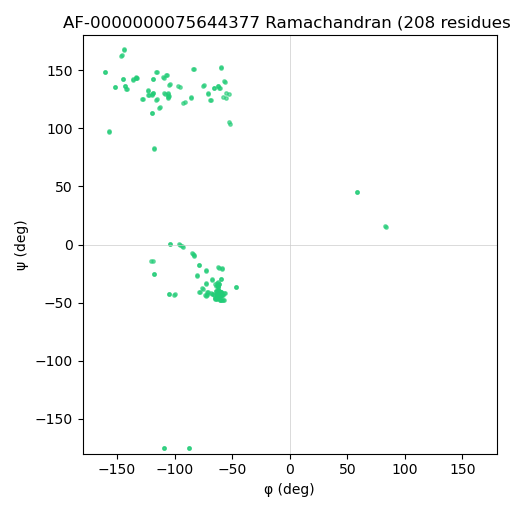TOM 1664 C CA . VAL B 1 101 ? -7.859 9.609 1.187 1 97.06 101 VAL B CA 1
ATOM 1665 C C . VAL B 1 101 ? -8.469 10.359 0.001 1 97.06 101 VAL B C 1
ATOM 1667 O O . VAL B 1 101 ? -8.797 11.539 0.104 1 97.06 101 VAL B O 1
ATOM 1670 N N . GLN B 1 102 ? -8.586 9.656 -1.094 1 97.38 102 GLN B N 1
ATOM 1671 C CA . GLN B 1 102 ? -9 10.344 -2.312 1 97.38 102 GLN B CA 1
ATOM 1672 C C . GLN B 1 102 ? -9.844 9.438 -3.199 1 97.38 102 GLN B C 1
ATOM 1674 O O . GLN B 1 102 ? -10.031 8.258 -2.893 1 97.38 102 GLN B O 1
ATOM 1679 N N . GLN B 1 103 ? -10.539 10.078 -4.109 1 95.56 103 GLN B N 1
ATOM 1680 C CA . GLN B 1 103 ? -11.156 9.289 -5.172 1 95.56 103 GLN B CA 1
ATOM 1681 C C . GLN B 1 103 ? -10.094 8.578 -6.012 1 95.56 103 GLN B C 1
ATOM 1683 O O . GLN B 1 103 ? -9.039 9.141 -6.293 1 95.56 103 GLN B O 1
ATOM 1688 N N . PRO B 1 104 ? -10.469 7.277 -6.254 1 92.62 104 PRO B N 1
ATOM 1689 C CA . PRO B 1 104 ? -9.477 6.59 -7.078 1 92.62 104 PRO B CA 1
ATOM 1690 C C . PRO B 1 104 ? -9.211 7.301 -8.406 1 92.62 104 PRO B C 1
ATOM 1692 O O . PRO B 1 104 ? -10.133 7.867 -9 1 92.62 104 PRO B O 1
ATOM 1695 N N . GLU B 1 105 ? -7.875 7.289 -8.75 1 83.56 105 GLU B N 1
ATOM 1696 C CA . GLU B 1 105 ? -7.516 7.879 -10.039 1 83.56 105 GLU B CA 1
ATOM 1697 C C . GLU B 1 105 ? -8.211 7.156 -11.188 1 83.56 105 GLU B C 1
ATOM 1699 O O . GLU B 1 105 ? -8.383 5.934 -11.148 1 83.56 105 GLU B O 1
ATOM 1704 N N . PRO B 1 106 ? -8.773 7.891 -12.117 1 76.31 106 PRO B N 1
ATOM 1705 C CA . PRO B 1 106 ? -9.453 7.254 -13.25 1 76.31 106 PRO B CA 1
ATOM 1706 C C . PRO B 1 106 ? -8.547 6.293 -14.016 1 76.31 106 PRO B C 1
ATOM 1708 O O . PRO B 1 106 ? -7.32 6.457 -14.008 1 76.31 106 PRO B O 1
#

Solvent-accessible surface area (backbone atoms only — not comparable to full-atom values): 11510 Å² total; per-residue (Å²): 128,78,81,70,49,73,64,55,48,48,51,50,51,52,47,51,54,54,66,64,36,83,50,45,77,41,44,35,33,24,40,77,84,60,45,70,78,44,60,69,57,86,50,65,68,57,46,49,54,53,39,52,56,53,48,52,45,51,51,46,53,46,55,57,46,35,73,76,35,75,86,54,47,74,40,36,40,38,40,33,34,80,72,31,22,39,39,38,37,52,37,77,90,78,37,33,36,38,38,35,36,22,51,52,81,130,128,77,81,70,48,73,64,56,49,49,51,51,50,53,49,50,54,54,65,64,36,84,49,46,77,40,45,35,32,24,41,78,84,58,45,69,78,43,59,70,57,87,49,64,67,56,45,49,54,53,40,50,55,53,48,52,44,50,50,47,52,46,57,58,47,34,73,76,33,74,88,54,45,75,40,37,38,37,40,32,34,80,72,32,23,39,38,38,37,50,37,77,92,78,37,33,39,39,37,35,36,22,51,53,79,131

Nearest PDB structures (foldseek):
  8glv-assembly1_AI  TM=8.547E-01  e=8.538E-08  Chlamydomonas reinhardtii
  7k5b-assembly1_G  TM=7.968E-01  e=1.031E-06  Tetrahymena thermophila
  3kye-assembly2_C  TM=8.440E-01  e=5.061E-04  Streptomyces avermitilis MA-4680 = NBRC 14893
  2zl1-assembly1_B  TM=7.627E-01  e=8.743E-04  unclassified
  7uxh-assembly1_Y  TM=6.612E-01  e=7.286E-04  Homo sapiens